Protein AF-A0A5C5SA69-F1 (afdb_monomer_lite)

Sequence (309 aa):
MITAEEKAALERLIGQKAKAFRTHEKLLAKEISKGAKQTAFHTISRHGYQTGWEAQLVRLMTSETPDQPFALTGVRGTILQWDTSGGDTVTAPGRTRNIRYAEADSVGAFLNPEVEVAAINAAVTRTADLRSGMWAEMITGHGAREARTWCKYKYIEIIVHPPFEICGISFVRDQSKPKRSRDEFETAFKDYLEGGKILKGKTVSLHDEMVYRQAKAKGTEIPAYLVAKMQTRFPNLSDLLDYLHVQAISMKNVRLVLKRVPDNSVQWKLHTAYAVNQAPMIRPDAPGRWNGRIKSHDTGPARLLSTIV

Structure (mmCIF, N/CA/C/O backbone):
data_AF-A0A5C5SA69-F1
#
_entry.id   AF-A0A5C5SA69-F1
#
loop_
_atom_site.group_PDB
_atom_site.id
_atom_site.type_symbol
_atom_site.label_atom_id
_atom_site.label_alt_id
_atom_site.label_comp_id
_atom_site.label_asym_id
_atom_site.label_entity_id
_atom_site.label_seq_id
_atom_site.pdbx_PDB_ins_code
_atom_site.Cartn_x
_atom_site.Cartn_y
_atom_site.Cartn_z
_atom_site.occupancy
_atom_site.B_iso_or_equiv
_atom_site.auth_seq_id
_atom_site.auth_comp_id
_atom_site.auth_asym_id
_atom_site.auth_atom_id
_atom_site.pdbx_PDB_model_num
ATOM 1 N N . MET A 1 1 ? -21.393 -26.320 12.151 1.00 48.19 1 MET A N 1
ATOM 2 C CA . MET A 1 1 ? -20.237 -27.209 11.902 1.00 48.19 1 MET A CA 1
ATOM 3 C C . MET A 1 1 ? -19.799 -26.992 10.469 1.00 48.19 1 MET A C 1
ATOM 5 O O . MET A 1 1 ? -20.671 -26.969 9.615 1.00 48.19 1 MET A O 1
ATOM 9 N N . ILE A 1 2 ? -18.503 -26.793 10.229 1.00 59.09 2 ILE A N 1
ATOM 10 C CA . ILE A 1 2 ? -17.939 -26.715 8.872 1.00 59.09 2 ILE A CA 1
ATOM 11 C C . ILE A 1 2 ? -17.957 -28.102 8.227 1.00 59.09 2 ILE A C 1
ATOM 13 O O . ILE A 1 2 ? -17.622 -29.097 8.872 1.00 59.09 2 ILE A O 1
ATOM 17 N N . THR A 1 3 ? -18.375 -28.160 6.970 1.00 83.69 3 THR A N 1
ATOM 18 C CA . THR A 1 3 ? -18.408 -29.370 6.144 1.00 83.69 3 THR A CA 1
ATOM 19 C C . THR A 1 3 ? -16.993 -29.861 5.818 1.00 83.69 3 THR A C 1
ATOM 21 O O . THR A 1 3 ? -16.005 -29.139 5.971 1.00 83.69 3 THR A O 1
ATOM 24 N N . ALA A 1 4 ? -16.870 -31.108 5.351 1.00 79.50 4 ALA A N 1
ATOM 25 C CA . ALA A 1 4 ? -15.581 -31.665 4.934 1.00 79.50 4 ALA A CA 1
ATOM 26 C C . ALA A 1 4 ? -14.960 -30.893 3.753 1.00 79.50 4 ALA A C 1
ATOM 28 O O . ALA A 1 4 ? -13.744 -30.705 3.713 1.00 79.50 4 ALA A O 1
ATOM 29 N N . GLU A 1 5 ? -15.789 -30.398 2.831 1.00 74.44 5 GLU A N 1
ATOM 30 C CA . GLU A 1 5 ? -15.351 -29.567 1.705 1.00 74.44 5 GLU A CA 1
ATOM 31 C C . GLU A 1 5 ? -14.846 -28.198 2.174 1.00 74.44 5 GLU A C 1
ATOM 33 O O . GLU A 1 5 ? -13.752 -27.783 1.788 1.00 74.44 5 GLU A O 1
ATOM 38 N N . GLU A 1 6 ? -15.581 -27.532 3.071 1.00 51.94 6 GLU A N 1
ATOM 39 C CA . GLU A 1 6 ? -15.154 -26.264 3.677 1.00 51.94 6 GLU A CA 1
ATOM 40 C C . GLU A 1 6 ? -13.863 -26.431 4.483 1.00 51.94 6 GLU A C 1
ATOM 42 O O . GLU A 1 6 ? -12.969 -25.589 4.403 1.00 51.94 6 GLU A O 1
ATOM 47 N N . LYS A 1 7 ? -13.720 -27.545 5.212 1.00 52.06 7 LYS A N 1
ATOM 48 C CA . LYS A 1 7 ? -12.492 -27.876 5.943 1.00 52.06 7 LYS A CA 1
ATOM 49 C C . LYS A 1 7 ? -11.306 -28.066 4.993 1.00 52.06 7 LYS A C 1
ATOM 51 O O . LYS A 1 7 ? -10.257 -27.470 5.219 1.00 52.06 7 LYS A O 1
ATOM 56 N N . ALA A 1 8 ? -11.464 -28.831 3.913 1.00 64.69 8 ALA A N 1
ATOM 57 C CA . ALA A 1 8 ? -10.400 -29.045 2.930 1.00 64.69 8 ALA A CA 1
ATOM 58 C C . ALA A 1 8 ? -10.025 -27.752 2.176 1.00 64.69 8 ALA A C 1
ATOM 60 O O . ALA A 1 8 ? -8.853 -27.521 1.862 1.00 64.69 8 ALA A O 1
ATOM 61 N N . ALA A 1 9 ? -11.003 -26.888 1.890 1.00 57.00 9 ALA A N 1
ATOM 62 C CA . ALA A 1 9 ? -10.767 -25.566 1.317 1.00 57.00 9 ALA A CA 1
ATOM 63 C C . ALA A 1 9 ? -10.000 -24.658 2.292 1.00 57.00 9 ALA A C 1
ATOM 65 O O . ALA A 1 9 ? -9.039 -23.995 1.892 1.00 57.00 9 ALA A O 1
ATOM 66 N N . LEU A 1 10 ? -10.367 -24.680 3.576 1.00 45.62 10 LEU A N 1
ATOM 67 C CA . LEU A 1 10 ? -9.698 -23.926 4.633 1.00 45.62 10 LEU A CA 1
ATOM 68 C C . LEU A 1 10 ? -8.255 -24.397 4.849 1.00 45.62 10 LEU A C 1
ATOM 70 O O . LEU A 1 10 ? -7.345 -23.573 4.898 1.00 45.62 10 LEU A O 1
ATOM 74 N N . GLU A 1 11 ? -8.017 -25.706 4.916 1.00 53.84 11 GLU A N 1
ATOM 75 C CA . GLU A 1 11 ? -6.672 -26.283 5.030 1.00 53.84 11 GLU A CA 1
ATOM 76 C C . GLU A 1 11 ? -5.789 -25.883 3.840 1.00 53.84 11 GLU A C 1
ATOM 78 O O . GLU A 1 11 ? -4.631 -25.493 4.017 1.00 53.84 11 GLU A O 1
ATOM 83 N N . ARG A 1 12 ? -6.348 -25.892 2.624 1.00 60.94 12 ARG A N 1
ATOM 84 C CA . ARG A 1 12 ? -5.655 -25.435 1.413 1.00 60.94 12 ARG A CA 1
ATOM 85 C C . ARG A 1 12 ? -5.320 -23.947 1.474 1.00 60.94 12 ARG A C 1
ATOM 87 O O . ARG A 1 12 ? -4.193 -23.578 1.147 1.00 60.94 12 ARG A O 1
ATOM 94 N N . LEU A 1 13 ? -6.263 -23.112 1.911 1.00 54.53 13 LEU A N 1
ATOM 95 C CA . LEU A 1 13 ? -6.063 -21.673 2.082 1.00 54.53 13 LEU A CA 1
ATOM 96 C C . LEU A 1 13 ? -4.966 -21.385 3.116 1.00 54.53 13 LEU A C 1
ATOM 98 O O . LEU A 1 13 ? -4.046 -20.620 2.841 1.00 54.53 13 LEU A O 1
ATOM 102 N N . ILE A 1 14 ? -5.016 -22.037 4.280 1.00 50.19 14 ILE A N 1
ATOM 103 C CA . ILE A 1 14 ? -3.996 -21.909 5.330 1.00 50.19 14 ILE A CA 1
ATOM 104 C C . ILE A 1 14 ? -2.629 -22.367 4.806 1.00 50.19 14 ILE A C 1
ATOM 106 O O . ILE A 1 14 ? -1.626 -21.684 5.014 1.00 50.19 14 ILE A O 1
ATOM 110 N N . GLY A 1 15 ? -2.576 -23.485 4.077 1.00 47.22 15 GLY A N 1
ATOM 111 C CA . GLY A 1 15 ? -1.346 -23.988 3.465 1.00 47.22 15 GLY A CA 1
ATOM 112 C C . GLY A 1 15 ? -0.750 -23.027 2.431 1.00 47.22 15 GLY A C 1
ATOM 113 O O . GLY A 1 15 ? 0.462 -22.790 2.429 1.00 47.22 15 GLY A O 1
ATOM 114 N N . GLN A 1 16 ? -1.590 -22.425 1.582 1.00 57.19 16 GLN A N 1
ATOM 115 C CA . GLN A 1 16 ? -1.183 -21.379 0.638 1.00 57.19 16 GLN A CA 1
ATOM 116 C C . GLN A 1 16 ? -0.627 -20.158 1.377 1.00 57.19 16 GLN A C 1
ATOM 118 O O . GLN A 1 16 ? 0.473 -19.709 1.038 1.00 57.19 16 GLN A O 1
ATOM 123 N N . LYS A 1 17 ? -1.311 -19.716 2.443 1.00 52.72 17 LYS A N 1
ATOM 124 C CA . LYS A 1 17 ? -0.866 -18.616 3.308 1.00 52.72 17 LYS A CA 1
ATOM 125 C C . LYS A 1 17 ? 0.487 -18.862 3.945 1.00 52.72 17 LYS A C 1
ATOM 127 O O . LYS A 1 17 ? 1.403 -18.049 3.823 1.00 52.72 17 LYS A O 1
ATOM 132 N N . ALA A 1 18 ? 0.662 -20.032 4.544 1.00 47.38 18 ALA A N 1
ATOM 133 C CA . ALA A 1 18 ? 1.924 -20.416 5.156 1.00 47.38 18 ALA A CA 1
ATOM 134 C C . ALA A 1 18 ? 3.076 -20.454 4.133 1.00 47.38 18 ALA A C 1
ATOM 136 O O . ALA A 1 18 ? 4.192 -20.031 4.439 1.00 47.38 18 ALA A O 1
ATOM 137 N N . LYS A 1 19 ? 2.831 -20.941 2.908 1.00 61.59 19 LYS A N 1
ATOM 138 C CA . LYS A 1 19 ? 3.852 -20.997 1.850 1.00 61.59 19 LYS A CA 1
ATOM 139 C C . LYS A 1 19 ? 4.226 -19.605 1.341 1.00 61.59 19 LYS A C 1
ATOM 141 O O . LYS A 1 19 ? 5.416 -19.325 1.192 1.00 61.59 19 LYS A O 1
ATOM 146 N N . ALA A 1 20 ? 3.242 -18.749 1.072 1.00 56.47 20 ALA A N 1
ATOM 147 C CA . ALA A 1 20 ? 3.482 -17.388 0.604 1.00 56.47 20 ALA A CA 1
ATOM 148 C C . ALA A 1 20 ? 4.215 -16.556 1.660 1.00 56.47 20 ALA A C 1
ATOM 150 O O . ALA A 1 20 ? 5.203 -15.908 1.324 1.00 56.47 20 ALA A O 1
ATOM 151 N N . PHE A 1 21 ? 3.822 -16.676 2.932 1.00 55.38 21 PHE A N 1
ATOM 152 C CA . PHE A 1 21 ? 4.511 -16.036 4.051 1.00 55.38 21 PHE A CA 1
ATOM 153 C C . PHE A 1 21 ? 5.988 -16.449 4.134 1.00 55.38 21 PHE A C 1
ATOM 155 O O . PHE A 1 21 ? 6.870 -15.598 4.163 1.00 55.38 21 PHE A O 1
ATOM 162 N N . ARG A 1 22 ? 6.299 -17.752 4.057 1.00 56.69 22 ARG A N 1
ATOM 163 C CA . ARG A 1 22 ? 7.702 -18.219 4.042 1.00 56.69 22 ARG A CA 1
ATOM 164 C C . ARG A 1 22 ? 8.496 -17.667 2.858 1.00 56.69 22 ARG A C 1
ATOM 166 O O . ARG A 1 22 ? 9.681 -17.377 3.001 1.00 56.69 22 ARG A O 1
ATOM 173 N N . THR A 1 23 ? 7.886 -17.577 1.677 1.00 60.06 23 THR A N 1
ATOM 174 C CA . THR A 1 23 ? 8.536 -16.990 0.495 1.00 60.06 23 THR A CA 1
ATOM 175 C C . THR A 1 23 ? 8.789 -15.499 0.692 1.00 60.06 23 THR A C 1
ATOM 177 O O . THR A 1 23 ? 9.893 -15.042 0.403 1.00 60.06 23 THR A O 1
ATOM 180 N N . HIS A 1 24 ? 7.804 -14.771 1.217 1.00 57.94 24 HIS A N 1
ATOM 181 C CA . HIS A 1 24 ? 7.919 -13.360 1.561 1.00 57.94 24 HIS A CA 1
ATOM 182 C C . HIS A 1 24 ? 9.089 -13.121 2.533 1.00 57.94 24 HIS A C 1
ATOM 184 O O . HIS A 1 24 ? 10.021 -12.392 2.199 1.00 57.94 24 HIS A O 1
ATOM 190 N N . GLU A 1 25 ? 9.127 -13.840 3.658 1.00 54.75 25 GLU A N 1
ATOM 191 C CA . GLU A 1 25 ? 10.195 -13.729 4.663 1.00 54.75 25 GLU A CA 1
ATOM 192 C C . GLU A 1 25 ? 11.586 -14.045 4.088 1.00 54.75 25 GLU A C 1
ATOM 194 O O . GLU A 1 25 ? 12.570 -13.375 4.397 1.00 54.75 25 GLU A O 1
ATOM 199 N N . LYS A 1 26 ? 11.692 -15.026 3.181 1.00 62.09 26 LYS A N 1
ATOM 200 C CA . LYS A 1 26 ? 12.956 -15.323 2.484 1.00 62.09 26 LYS A CA 1
ATOM 201 C C . LYS A 1 26 ? 13.413 -14.181 1.576 1.00 62.09 26 LYS A C 1
ATOM 203 O O . LYS A 1 26 ? 14.615 -13.920 1.490 1.00 62.09 26 LYS A O 1
ATOM 208 N N . LEU A 1 27 ? 12.486 -13.544 0.857 1.00 55.56 27 LEU A N 1
ATOM 209 C CA . LEU A 1 27 ? 12.795 -12.395 0.003 1.00 55.56 27 LEU A CA 1
ATOM 210 C C . LEU A 1 27 ? 13.261 -11.213 0.858 1.00 55.56 27 LEU A C 1
ATOM 212 O O . LEU A 1 27 ? 14.316 -10.651 0.567 1.00 55.56 27 LEU A O 1
ATOM 216 N N . LEU A 1 28 ? 12.549 -10.936 1.951 1.00 53.84 28 LEU A N 1
ATOM 217 C CA . LEU A 1 28 ? 12.882 -9.896 2.920 1.00 53.84 28 LEU A CA 1
ATOM 218 C C . LEU A 1 28 ? 14.265 -10.125 3.555 1.00 53.84 28 LEU A C 1
ATOM 220 O O . LEU A 1 28 ? 15.133 -9.252 3.507 1.00 53.84 28 LEU A O 1
ATOM 224 N N . ALA A 1 29 ? 14.533 -11.330 4.066 1.00 55.84 29 ALA A N 1
ATOM 225 C CA . ALA A 1 29 ? 15.817 -11.675 4.676 1.00 55.84 29 ALA A CA 1
ATOM 226 C C . ALA A 1 29 ? 17.000 -11.504 3.703 1.00 55.84 29 ALA A C 1
ATOM 228 O O . ALA A 1 29 ? 18.059 -11.003 4.084 1.00 55.84 29 ALA A O 1
ATOM 229 N N . LYS A 1 30 ? 16.818 -11.863 2.423 1.00 54.62 30 LYS A N 1
ATOM 230 C CA . LYS A 1 30 ? 17.834 -11.705 1.366 1.00 54.62 30 LYS A CA 1
ATOM 231 C C . LYS A 1 30 ? 18.115 -10.241 1.012 1.00 54.62 30 LYS A C 1
ATOM 233 O O . LYS A 1 30 ? 19.183 -9.938 0.470 1.00 54.62 30 LYS A O 1
ATOM 238 N N . GLU A 1 31 ? 17.164 -9.345 1.244 1.00 47.34 31 GLU A N 1
ATOM 239 C CA . GLU A 1 31 ? 17.361 -7.903 1.091 1.00 47.34 31 GLU A CA 1
ATOM 240 C C . GLU A 1 31 ? 18.128 -7.320 2.278 1.00 47.34 31 GLU A C 1
ATOM 242 O O . GLU A 1 31 ? 19.091 -6.578 2.068 1.00 47.34 31 GLU A O 1
ATOM 247 N N . ILE A 1 32 ? 17.776 -7.738 3.497 1.00 48.59 32 ILE A N 1
ATOM 248 C CA . ILE A 1 32 ? 18.419 -7.315 4.749 1.00 48.59 32 ILE A CA 1
ATOM 249 C C . ILE A 1 32 ? 19.887 -7.769 4.805 1.00 48.59 32 ILE A C 1
ATOM 251 O O . ILE A 1 32 ? 20.778 -6.973 5.105 1.00 48.59 32 ILE A O 1
ATOM 255 N N . SER A 1 33 ? 20.172 -9.025 4.448 1.00 44.19 33 SER A N 1
ATOM 256 C CA . SER A 1 33 ? 21.509 -9.625 4.573 1.00 44.19 33 SER A CA 1
ATOM 257 C C . SER A 1 33 ? 22.569 -9.023 3.639 1.00 44.19 33 SER A C 1
ATOM 259 O O . SER A 1 33 ? 23.749 -9.340 3.758 1.00 44.19 33 SER A O 1
ATOM 261 N N . LYS A 1 34 ? 22.176 -8.175 2.678 1.00 45.09 34 LYS A N 1
ATOM 262 C CA . LYS A 1 34 ? 23.075 -7.591 1.667 1.00 45.09 34 LYS A CA 1
ATOM 263 C C . LYS A 1 34 ? 23.691 -6.252 2.067 1.00 45.09 34 LYS A C 1
ATOM 265 O O . LYS A 1 34 ? 24.306 -5.614 1.215 1.00 45.09 34 LYS A O 1
ATOM 270 N N . GLY A 1 35 ? 23.545 -5.832 3.326 1.00 37.56 35 GLY A N 1
ATOM 271 C CA . GLY A 1 35 ? 24.245 -4.663 3.860 1.00 37.56 35 GLY A CA 1
ATOM 272 C C . GLY A 1 35 ? 23.941 -3.399 3.060 1.00 37.56 35 GLY A C 1
ATOM 273 O O . GLY A 1 35 ? 24.847 -2.772 2.510 1.00 37.56 35 GLY A O 1
ATOM 274 N N . ALA A 1 36 ? 22.658 -3.042 2.949 1.00 38.47 36 ALA A N 1
ATOM 275 C CA . ALA A 1 36 ? 22.262 -1.752 2.399 1.00 38.47 36 ALA A CA 1
ATOM 276 C C . ALA A 1 36 ? 23.061 -0.651 3.116 1.00 38.47 36 ALA A C 1
ATOM 278 O O . ALA A 1 36 ? 22.903 -0.455 4.321 1.00 38.47 36 ALA A O 1
ATOM 279 N N . LYS A 1 37 ? 23.962 0.034 2.393 1.00 38.50 37 LYS A N 1
ATOM 280 C CA . LYS A 1 37 ? 24.679 1.198 2.926 1.00 38.50 37 LYS A CA 1
ATOM 281 C C . LYS A 1 37 ? 23.635 2.122 3.552 1.00 38.50 37 LYS A C 1
ATOM 283 O O . LYS A 1 37 ? 22.736 2.591 2.854 1.00 38.50 37 LYS A O 1
ATOM 288 N N . GLN A 1 38 ? 23.780 2.380 4.852 1.00 36.91 38 GLN A N 1
ATOM 289 C CA . GLN A 1 38 ? 22.860 3.166 5.686 1.00 36.91 38 GLN A CA 1
ATOM 290 C C . GLN A 1 38 ? 22.590 4.590 5.161 1.00 36.91 38 GLN A C 1
ATOM 292 O O . GLN A 1 38 ? 21.752 5.292 5.704 1.00 36.91 38 GLN A O 1
ATOM 297 N N . THR A 1 39 ? 23.273 5.028 4.103 1.00 32.19 39 THR A N 1
ATOM 298 C CA . THR A 1 39 ? 23.131 6.342 3.471 1.00 32.19 39 THR A CA 1
ATOM 299 C C . THR A 1 39 ? 22.113 6.389 2.327 1.00 32.19 39 THR A C 1
ATOM 301 O O . THR A 1 39 ? 21.833 7.470 1.813 1.00 32.19 39 THR A O 1
ATOM 304 N N . ALA A 1 40 ? 21.527 5.259 1.919 1.00 33.31 40 ALA A N 1
ATOM 305 C CA . ALA A 1 40 ? 20.537 5.209 0.845 1.00 33.31 40 ALA A CA 1
ATOM 306 C C . ALA A 1 40 ? 19.187 4.688 1.362 1.00 33.31 40 ALA A C 1
ATOM 308 O O . ALA A 1 40 ? 18.812 3.543 1.131 1.00 33.31 40 ALA A O 1
ATOM 309 N N . PHE A 1 41 ? 18.417 5.551 2.023 1.00 35.56 41 PHE A N 1
ATOM 310 C CA . PHE A 1 41 ? 17.124 5.263 2.674 1.00 35.56 41 PHE A CA 1
ATOM 311 C C . PHE A 1 41 ? 15.969 4.827 1.734 1.00 35.56 41 PHE A C 1
ATOM 313 O O . PHE A 1 41 ? 14.832 4.663 2.164 1.00 35.56 41 PHE A O 1
ATOM 320 N N . HIS A 1 42 ? 16.263 4.583 0.452 1.00 33.06 42 HIS A N 1
ATOM 321 C CA . HIS A 1 42 ? 15.367 3.976 -0.542 1.00 33.06 42 HIS A CA 1
ATOM 322 C C . HIS A 1 42 ? 15.862 2.593 -1.020 1.00 33.06 42 HIS A C 1
ATOM 324 O O . HIS A 1 42 ? 15.423 2.106 -2.055 1.00 33.06 42 HIS A O 1
ATOM 330 N N . THR A 1 43 ? 16.845 1.974 -0.360 1.00 33.41 43 THR A N 1
ATOM 331 C CA . THR A 1 43 ? 17.449 0.712 -0.845 1.00 33.41 43 THR A CA 1
ATOM 332 C C . THR A 1 43 ? 16.797 -0.558 -0.326 1.00 33.41 43 THR A C 1
ATOM 334 O O . THR A 1 43 ? 17.077 -1.615 -0.888 1.00 33.41 43 THR A O 1
ATOM 337 N N . ILE A 1 44 ? 15.932 -0.460 0.684 1.00 38.09 44 ILE A N 1
ATOM 338 C CA . ILE A 1 44 ? 15.134 -1.591 1.150 1.00 38.09 44 ILE A CA 1
ATOM 339 C C . ILE A 1 44 ? 13.776 -1.501 0.488 1.00 38.09 44 ILE A C 1
ATOM 341 O O . ILE A 1 44 ? 13.156 -0.432 0.414 1.00 38.09 44 ILE A O 1
ATOM 345 N N . SER A 1 45 ? 13.369 -2.622 -0.067 1.00 36.03 45 SER A N 1
ATOM 346 C CA . SER A 1 45 ? 12.241 -2.676 -0.945 1.00 36.03 45 SER A CA 1
ATOM 347 C C . SER A 1 45 ? 10.956 -2.652 -0.111 1.00 36.03 45 SER A C 1
ATOM 349 O O . SER A 1 45 ? 10.857 -3.294 0.932 1.00 36.03 45 SER A O 1
ATOM 351 N N . ARG A 1 46 ? 9.990 -1.807 -0.486 1.00 47.97 46 ARG A N 1
ATOM 352 C CA . ARG A 1 46 ? 8.770 -1.573 0.317 1.00 47.97 46 ARG A CA 1
ATOM 353 C C . ARG A 1 46 ? 7.760 -2.695 0.074 1.00 47.97 46 ARG A C 1
ATOM 355 O O . ARG A 1 46 ? 6.839 -2.501 -0.720 1.00 47.97 46 ARG A O 1
ATOM 362 N N . HIS A 1 47 ? 8.012 -3.873 0.636 1.00 42.44 47 HIS A N 1
ATOM 363 C CA . HIS A 1 47 ? 7.296 -5.120 0.342 1.00 42.44 47 HIS A CA 1
ATOM 364 C C . HIS A 1 47 ? 6.897 -5.822 1.632 1.00 42.44 47 HIS A C 1
ATOM 366 O O . HIS A 1 47 ? 7.691 -5.859 2.567 1.00 42.44 47 HIS A O 1
ATOM 372 N N . GLY A 1 48 ? 5.699 -6.403 1.654 1.00 40.75 48 GLY A N 1
ATOM 373 C CA . GLY A 1 48 ? 5.225 -7.281 2.718 1.00 40.75 48 GLY A CA 1
ATOM 374 C C . GLY A 1 48 ? 3.893 -6.951 3.357 1.00 40.75 48 GLY A C 1
ATOM 375 O O . GLY A 1 48 ? 3.250 -5.945 3.064 1.00 40.75 48 GLY A O 1
ATOM 376 N N . TYR A 1 49 ? 3.533 -7.805 4.322 1.00 39.38 49 TYR A N 1
ATOM 377 C CA . TYR A 1 49 ? 2.423 -7.637 5.278 1.00 39.38 49 TYR A CA 1
ATOM 378 C C . TYR A 1 49 ? 2.500 -6.346 6.108 1.00 39.38 49 TYR A C 1
ATOM 380 O O . TYR A 1 49 ? 1.591 -6.017 6.863 1.00 39.38 49 TYR A O 1
ATOM 388 N N . GLN A 1 50 ? 3.615 -5.629 6.013 1.00 44.19 50 GLN A N 1
ATOM 389 C CA . GLN A 1 50 ? 4.124 -4.711 7.031 1.00 44.19 50 GLN A CA 1
ATOM 390 C C . GLN A 1 50 ? 3.624 -3.285 6.912 1.00 44.19 50 GLN A C 1
ATOM 392 O O . GLN A 1 50 ? 4.184 -2.366 7.493 1.00 44.19 50 GLN A O 1
ATOM 397 N N . THR A 1 51 ? 2.520 -3.096 6.211 1.00 50.22 51 THR A N 1
ATOM 398 C CA . THR A 1 51 ? 1.693 -1.924 6.444 1.00 50.22 51 THR A CA 1
ATOM 399 C C . THR A 1 51 ? 0.254 -2.391 6.433 1.00 50.22 51 THR A C 1
ATOM 401 O O . THR A 1 51 ? -0.464 -2.180 5.460 1.00 50.22 51 THR A O 1
ATOM 404 N N . GLY A 1 52 ? -0.143 -3.086 7.503 1.00 57.28 52 GLY A N 1
ATOM 405 C CA . GLY A 1 52 ? -1.550 -3.352 7.783 1.00 57.28 52 GLY A CA 1
ATOM 406 C C . GLY A 1 52 ? -2.388 -2.086 7.601 1.00 57.28 52 GLY A C 1
ATOM 407 O O . GLY A 1 52 ? -1.870 -0.962 7.541 1.00 57.28 52 GLY A O 1
ATOM 408 N N . TRP A 1 53 ? -3.694 -2.260 7.466 1.00 66.56 53 TRP A N 1
ATOM 409 C CA . TRP A 1 53 ? -4.596 -1.136 7.245 1.00 66.56 53 TRP A CA 1
ATOM 410 C C . TRP A 1 53 ? -4.407 -0.050 8.336 1.00 66.56 53 TRP A C 1
ATOM 412 O O . TRP A 1 53 ? -4.464 1.139 8.034 1.00 66.56 53 TRP A O 1
ATOM 422 N N . GLU A 1 54 ? -4.032 -0.450 9.555 1.00 71.31 54 GLU A N 1
ATOM 423 C CA . GLU A 1 54 ? -3.634 0.393 10.686 1.00 71.31 54 GLU A CA 1
ATOM 424 C C . GLU A 1 54 ? -2.498 1.357 10.332 1.00 71.31 54 GLU A C 1
ATOM 426 O O . GLU A 1 54 ? -2.628 2.572 10.443 1.00 71.31 54 GLU A O 1
ATOM 431 N N . ALA A 1 55 ? -1.380 0.808 9.862 1.00 67.19 55 ALA A N 1
ATOM 432 C CA . ALA A 1 55 ? -0.188 1.553 9.488 1.00 67.19 55 ALA A CA 1
ATOM 433 C C . ALA A 1 55 ? -0.487 2.541 8.351 1.00 67.19 55 ALA A C 1
ATOM 435 O O . ALA A 1 55 ? -0.024 3.681 8.358 1.00 67.19 55 ALA A O 1
ATOM 436 N N . GLN A 1 56 ? -1.306 2.134 7.382 1.00 70.00 56 GLN A N 1
ATOM 437 C CA . GLN A 1 56 ? -1.721 3.030 6.307 1.00 70.00 56 GLN A CA 1
ATOM 438 C C . GLN A 1 56 ? -2.625 4.161 6.804 1.00 70.00 56 GLN A C 1
ATOM 440 O O . GLN A 1 56 ? -2.456 5.310 6.395 1.00 70.00 56 GLN A O 1
ATOM 445 N N . LEU A 1 57 ? -3.537 3.873 7.730 1.00 73.31 57 LEU A N 1
ATOM 446 C CA . LEU A 1 57 ? -4.380 4.897 8.333 1.00 73.31 57 LEU A CA 1
ATOM 447 C C . LEU A 1 57 ? -3.554 5.891 9.168 1.00 73.31 57 LEU A C 1
ATOM 44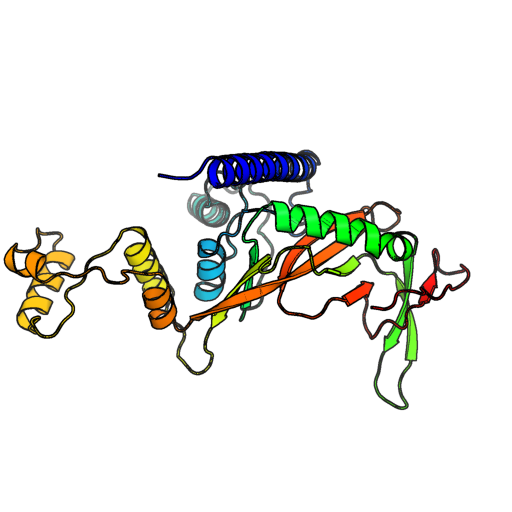9 O O . LEU A 1 57 ? -3.736 7.097 9.013 1.00 73.31 57 LEU A O 1
ATOM 453 N N . VAL A 1 58 ? -2.588 5.410 9.963 1.00 74.69 58 VAL A N 1
ATOM 454 C CA . VAL A 1 58 ? -1.619 6.262 10.683 1.00 74.69 58 VAL A CA 1
ATOM 455 C C . VAL A 1 58 ? -0.891 7.168 9.702 1.00 74.69 58 VAL A C 1
ATOM 457 O O . VAL A 1 58 ? -0.910 8.384 9.866 1.00 74.69 58 VAL A O 1
ATOM 460 N N . ARG A 1 59 ? -0.337 6.610 8.621 1.00 71.38 59 ARG A N 1
ATOM 461 C CA . ARG A 1 59 ? 0.380 7.392 7.611 1.00 71.38 59 ARG A CA 1
ATOM 462 C C . ARG A 1 59 ? -0.467 8.491 6.988 1.00 71.38 59 ARG A C 1
ATOM 464 O O . ARG A 1 59 ? 0.026 9.598 6.790 1.00 71.38 59 ARG A O 1
ATOM 471 N N . LEU A 1 60 ? -1.720 8.193 6.661 1.00 74.44 60 LEU A N 1
ATOM 472 C CA . LEU A 1 60 ? -2.648 9.172 6.099 1.00 74.44 60 LEU A CA 1
ATOM 473 C C . LEU A 1 60 ? -2.925 10.315 7.093 1.00 74.44 60 LEU A C 1
ATOM 475 O O . LEU A 1 60 ? -2.944 11.494 6.723 1.00 74.44 60 LEU A O 1
ATOM 479 N N . MET A 1 61 ? -3.125 9.974 8.367 1.00 78.19 61 MET A N 1
ATOM 480 C CA . MET A 1 61 ? -3.549 10.933 9.385 1.00 78.19 61 MET A CA 1
ATOM 481 C C . MET A 1 61 ? -2.394 11.737 9.983 1.00 78.19 61 MET A C 1
ATOM 483 O O . MET A 1 61 ? -2.552 12.937 10.199 1.00 78.19 61 MET A O 1
ATOM 487 N N . THR A 1 62 ? -1.213 11.155 10.165 1.00 70.25 62 THR A N 1
ATOM 488 C CA . THR A 1 62 ? -0.071 11.827 10.812 1.00 70.25 62 THR A CA 1
ATOM 489 C C . THR A 1 62 ? 1.021 12.249 9.835 1.00 70.25 62 THR A C 1
ATOM 491 O O . THR A 1 62 ? 1.922 12.994 10.215 1.00 70.25 62 THR A O 1
ATOM 494 N N . SER A 1 63 ? 0.956 11.794 8.579 1.00 62.56 63 SER A N 1
ATOM 495 C CA . SER A 1 63 ? 2.047 11.908 7.600 1.00 62.56 63 SER A CA 1
ATOM 496 C C . SER A 1 63 ? 3.339 11.189 8.030 1.00 62.56 63 SER A C 1
ATOM 498 O O . SER A 1 63 ? 4.365 11.308 7.355 1.00 62.56 63 SER A O 1
ATOM 500 N N . GLU A 1 64 ? 3.305 10.406 9.114 1.00 59.50 64 GLU A N 1
ATOM 501 C CA . GLU A 1 64 ? 4.433 9.593 9.562 1.00 59.50 64 GLU A CA 1
ATOM 502 C C . GLU A 1 64 ? 4.498 8.289 8.772 1.00 59.50 64 GLU A C 1
ATOM 504 O O . GLU A 1 64 ? 3.488 7.669 8.442 1.00 59.50 64 GLU A O 1
ATOM 509 N N . THR A 1 65 ? 5.707 7.861 8.420 1.00 53.19 65 THR A N 1
ATOM 510 C CA . THR A 1 65 ? 5.876 6.592 7.709 1.00 53.19 65 THR A CA 1
ATOM 511 C C . THR A 1 65 ? 5.850 5.450 8.723 1.00 53.19 65 THR A C 1
ATOM 513 O O . THR A 1 65 ? 6.635 5.502 9.664 1.00 53.19 65 THR A O 1
ATOM 516 N N . PRO A 1 66 ? 5.013 4.416 8.539 1.00 48.28 66 PRO A N 1
ATOM 517 C CA . PRO A 1 66 ? 5.006 3.261 9.423 1.00 48.28 66 PRO A CA 1
ATOM 518 C C . PRO A 1 66 ? 6.325 2.503 9.302 1.00 48.28 66 PRO A C 1
ATOM 520 O O . PRO A 1 66 ? 6.808 2.262 8.189 1.00 48.28 66 PRO A O 1
ATOM 523 N N . ASP A 1 67 ? 6.904 2.157 10.447 1.00 43.88 67 ASP A N 1
ATOM 524 C CA . ASP A 1 67 ? 8.203 1.501 10.531 1.00 43.88 67 ASP A CA 1
ATOM 525 C C . ASP A 1 67 ? 8.175 0.072 9.958 1.00 43.88 67 ASP A C 1
ATOM 527 O O . ASP A 1 67 ? 7.193 -0.662 10.054 1.00 43.88 67 ASP A O 1
ATOM 531 N N . GLN A 1 68 ? 9.287 -0.318 9.329 1.00 45.06 68 GLN A N 1
ATOM 532 C CA . GLN A 1 68 ? 9.500 -1.651 8.757 1.00 45.06 68 GLN A CA 1
ATOM 533 C C . GLN A 1 68 ? 9.728 -2.700 9.873 1.00 45.06 68 GLN A C 1
ATOM 535 O O . GLN A 1 68 ? 10.242 -2.357 10.933 1.00 45.06 68 GLN A O 1
ATOM 540 N N . PRO A 1 69 ? 9.441 -3.995 9.650 1.00 37.59 69 PRO A N 1
ATOM 541 C CA . PRO A 1 69 ? 9.563 -5.101 10.629 1.00 37.59 69 PRO A CA 1
ATOM 542 C C . PRO A 1 69 ? 10.952 -5.270 11.259 1.00 37.59 69 PRO A C 1
ATOM 544 O O . PRO A 1 69 ? 11.080 -5.872 12.317 1.00 37.59 69 PRO A O 1
ATOM 547 N N . PHE A 1 70 ? 12.014 -4.791 10.608 1.00 39.56 70 PHE A N 1
ATOM 548 C CA . PHE A 1 70 ? 13.381 -4.870 11.126 1.00 39.56 70 PHE A CA 1
ATOM 549 C C . PHE A 1 70 ? 13.750 -3.657 11.990 1.00 39.56 70 PHE A C 1
ATOM 551 O O . PHE A 1 70 ? 14.857 -3.594 12.522 1.00 39.56 70 PHE A O 1
ATOM 558 N N . ALA A 1 71 ? 12.843 -2.692 12.151 1.00 36.53 71 ALA A N 1
ATOM 559 C CA . ALA A 1 71 ? 12.884 -1.740 13.247 1.00 36.53 71 ALA A CA 1
ATOM 560 C C . ALA A 1 71 ? 12.264 -2.418 14.480 1.00 36.53 71 ALA A C 1
ATOM 562 O O . ALA A 1 71 ? 11.102 -2.193 14.799 1.00 36.53 71 ALA A O 1
ATOM 563 N N . LEU A 1 72 ? 13.049 -3.270 15.155 1.00 32.78 72 LEU A N 1
ATOM 564 C CA . LEU A 1 72 ? 12.625 -4.143 16.268 1.00 32.78 72 LEU A CA 1
ATOM 565 C C . LEU A 1 72 ? 11.893 -3.440 17.430 1.00 32.78 72 LEU A C 1
ATOM 567 O O . LEU A 1 72 ? 11.294 -4.117 18.257 1.00 32.78 72 LEU A O 1
ATOM 571 N N . THR A 1 73 ? 11.922 -2.110 17.506 1.00 30.05 73 THR A N 1
ATOM 572 C CA . THR A 1 73 ? 11.259 -1.327 18.557 1.00 30.05 73 THR A CA 1
ATOM 573 C C . THR A 1 73 ? 10.267 -0.278 18.042 1.00 30.05 73 THR A C 1
ATOM 575 O O . THR A 1 73 ? 9.597 0.340 18.856 1.00 30.05 73 THR A O 1
ATOM 578 N N . GLY A 1 74 ? 10.129 -0.054 16.727 1.00 30.81 74 GLY A N 1
ATOM 579 C CA . GLY A 1 74 ? 9.195 0.959 16.190 1.00 30.81 74 GLY A CA 1
ATOM 580 C C . GLY A 1 74 ? 9.476 2.408 16.631 1.00 30.81 74 GLY A C 1
ATOM 581 O O . GLY A 1 74 ? 8.594 3.258 16.589 1.00 30.81 74 GLY A O 1
ATOM 582 N N . VAL A 1 75 ? 10.689 2.681 17.122 1.00 31.03 75 VAL A N 1
ATOM 583 C CA . VAL A 1 75 ? 11.089 3.979 17.682 1.00 31.03 75 VAL A CA 1
ATOM 584 C C . VAL A 1 75 ? 12.392 4.479 17.071 1.00 31.03 75 VAL A C 1
ATOM 586 O O . VAL A 1 75 ? 13.072 5.267 17.695 1.00 31.03 75 VAL A O 1
ATOM 589 N N . ARG A 1 76 ? 12.815 4.093 15.858 1.00 40.41 76 ARG A N 1
ATOM 590 C CA . ARG A 1 76 ? 14.123 4.590 15.361 1.00 40.41 76 ARG A CA 1
ATOM 591 C C . ARG A 1 76 ? 14.158 6.122 15.247 1.00 40.41 76 ARG A C 1
ATOM 593 O O . ARG A 1 76 ? 15.183 6.723 15.550 1.00 40.41 76 ARG A O 1
ATOM 600 N N . GLY A 1 77 ? 13.042 6.746 14.862 1.00 40.06 77 GLY A N 1
ATOM 601 C CA . GLY A 1 77 ? 12.889 8.205 14.893 1.00 40.06 77 GLY A CA 1
ATOM 602 C C . GLY A 1 77 ? 12.931 8.780 16.314 1.00 40.06 77 GLY A C 1
ATOM 603 O O . GLY A 1 77 ? 13.628 9.762 16.554 1.00 40.06 77 GLY A O 1
ATOM 604 N N . THR A 1 78 ? 12.254 8.127 17.259 1.00 38.47 78 THR A N 1
ATOM 605 C CA . THR A 1 78 ? 12.165 8.535 18.670 1.00 38.47 78 THR A CA 1
ATOM 606 C C . THR A 1 78 ? 13.461 8.281 19.449 1.00 38.47 78 THR A C 1
ATOM 608 O O . THR A 1 78 ? 13.850 9.122 20.240 1.00 38.47 78 THR A O 1
ATOM 611 N N . ILE A 1 79 ? 14.173 7.183 19.182 1.00 37.16 79 ILE A N 1
ATOM 612 C CA . ILE A 1 79 ? 15.508 6.833 19.691 1.00 37.16 79 ILE A CA 1
ATOM 613 C C . ILE A 1 79 ? 16.524 7.846 19.174 1.00 37.16 79 ILE A C 1
ATOM 615 O O . ILE A 1 79 ? 17.281 8.380 19.965 1.00 37.16 79 ILE A O 1
ATOM 619 N N . LEU A 1 80 ? 16.491 8.198 17.882 1.00 42.50 80 LEU A N 1
ATOM 620 C CA . LEU A 1 80 ? 17.361 9.252 17.347 1.00 42.50 80 LEU A CA 1
ATOM 621 C C . LEU A 1 80 ? 17.104 10.605 18.019 1.00 42.50 80 LEU A C 1
ATOM 623 O O . LEU A 1 80 ? 18.059 11.322 18.296 1.00 42.50 80 LEU A O 1
ATOM 627 N N . GLN A 1 81 ? 15.837 10.947 18.289 1.00 42.88 81 GLN A N 1
ATOM 628 C CA . GLN A 1 81 ? 15.478 12.135 19.067 1.00 42.88 81 GLN A CA 1
ATOM 629 C C . GLN A 1 81 ? 16.005 12.042 20.503 1.00 42.88 81 GLN A C 1
ATOM 631 O O . GLN A 1 81 ? 16.645 12.987 20.962 1.00 42.88 81 GLN A O 1
ATOM 636 N N . TRP A 1 82 ? 15.797 10.901 21.165 1.00 38.41 82 TRP A N 1
ATOM 637 C CA . TRP A 1 82 ? 16.193 10.655 22.548 1.00 38.41 82 TRP A CA 1
ATOM 638 C C . TRP A 1 82 ? 17.718 10.698 22.724 1.00 38.41 82 TRP A C 1
ATOM 640 O O . TRP A 1 82 ? 18.188 11.428 23.594 1.00 38.41 82 TRP A O 1
ATOM 650 N N . ASP A 1 83 ? 18.476 10.053 21.833 1.00 40.41 83 ASP A N 1
ATOM 651 C CA . ASP A 1 83 ? 19.944 10.055 21.778 1.00 40.41 83 ASP A CA 1
ATOM 652 C C . ASP A 1 83 ? 20.499 11.474 21.559 1.00 40.41 83 ASP A C 1
ATOM 654 O O . ASP A 1 83 ? 21.442 11.886 22.235 1.00 40.41 83 ASP A O 1
ATOM 658 N N . THR A 1 84 ? 19.875 12.289 20.690 1.00 46.00 84 THR A N 1
ATOM 659 C CA . THR A 1 84 ? 20.269 13.707 20.541 1.00 46.00 84 THR A CA 1
ATOM 660 C C . THR A 1 84 ? 19.963 14.570 21.764 1.00 46.00 84 THR A C 1
ATOM 662 O O . THR A 1 84 ? 20.699 15.521 22.017 1.00 46.00 84 THR A O 1
ATOM 665 N N . SER A 1 85 ? 18.908 14.269 22.526 1.00 45.28 85 SER A N 1
ATOM 666 C CA . SER A 1 85 ? 18.609 14.950 23.797 1.00 45.28 85 SER A CA 1
ATOM 667 C C . SER A 1 85 ? 19.402 14.404 24.995 1.00 45.28 85 SER A C 1
ATOM 669 O O . SER A 1 85 ? 19.504 15.094 26.004 1.00 45.28 85 SER A O 1
ATOM 671 N N . GLY A 1 86 ? 19.982 13.203 24.882 1.00 42.56 86 GLY A N 1
ATOM 672 C CA . GLY A 1 86 ? 20.797 12.545 25.910 1.00 42.56 86 GLY A CA 1
ATOM 673 C C . GLY A 1 86 ? 22.295 12.873 25.859 1.00 42.56 86 GLY A C 1
ATOM 674 O O . GLY A 1 86 ? 23.027 12.493 26.765 1.00 42.56 86 GLY A O 1
ATOM 675 N N . GLY A 1 87 ? 22.757 13.600 24.835 1.00 38.00 87 GLY A N 1
ATOM 676 C CA . GLY A 1 87 ? 24.129 14.119 24.745 1.00 38.00 87 GLY A CA 1
ATOM 677 C C . GLY A 1 87 ? 25.167 13.176 24.123 1.00 38.00 87 GLY A C 1
ATOM 678 O O . GLY A 1 87 ? 26.307 13.597 23.919 1.00 38.00 87 GLY A O 1
ATOM 679 N N . ASP A 1 88 ? 24.798 11.951 23.744 1.00 39.78 88 ASP A N 1
ATOM 680 C CA . ASP A 1 88 ? 25.735 10.977 23.174 1.00 39.78 88 ASP A CA 1
ATOM 681 C C . ASP A 1 88 ? 25.846 11.143 21.646 1.00 39.78 88 ASP A C 1
ATOM 683 O O . ASP A 1 88 ? 25.069 10.615 20.853 1.00 39.78 88 ASP A O 1
ATOM 687 N N . THR A 1 89 ? 26.808 11.957 21.203 1.00 39.62 89 THR A N 1
ATOM 688 C CA . THR A 1 89 ? 26.946 12.384 19.793 1.00 39.62 89 THR A CA 1
ATOM 689 C C . THR A 1 89 ? 28.079 11.698 19.023 1.00 39.62 89 THR A C 1
ATOM 691 O O . THR A 1 89 ? 28.311 12.019 17.858 1.00 39.62 89 THR A O 1
ATOM 694 N N . VAL A 1 90 ? 28.787 10.733 19.618 1.00 42.47 90 VAL A N 1
ATOM 695 C CA . VAL A 1 90 ? 30.112 10.325 19.106 1.00 42.47 90 VAL A CA 1
ATOM 696 C C . VAL A 1 90 ? 30.063 9.239 18.014 1.00 42.47 90 VAL A C 1
ATOM 698 O O . VAL A 1 90 ? 31.010 9.106 17.244 1.00 42.47 90 VAL A O 1
ATOM 701 N N . THR A 1 91 ? 28.957 8.502 17.845 1.00 41.91 91 THR A N 1
ATOM 702 C CA . THR A 1 91 ? 28.826 7.471 16.779 1.00 41.91 91 THR A CA 1
ATOM 703 C C . THR A 1 91 ? 27.455 7.429 16.096 1.00 41.91 91 THR A C 1
ATOM 705 O O . THR A 1 91 ? 27.089 6.434 15.468 1.00 41.91 91 THR A O 1
ATOM 708 N N . ALA A 1 92 ? 26.686 8.519 16.156 1.00 36.50 92 ALA A N 1
ATOM 709 C CA . ALA A 1 92 ? 25.390 8.565 15.493 1.00 36.50 92 ALA A CA 1
ATOM 710 C C . ALA A 1 92 ? 25.564 8.573 13.956 1.00 36.50 92 ALA A C 1
ATOM 712 O O . ALA A 1 92 ? 26.259 9.447 13.421 1.00 36.50 92 ALA A O 1
ATOM 713 N N . PRO A 1 93 ? 24.936 7.644 13.204 1.00 36.09 93 PRO A N 1
ATOM 714 C CA . PRO A 1 93 ? 24.865 7.762 11.754 1.00 36.09 93 PRO A CA 1
ATOM 715 C C . PRO A 1 93 ? 24.222 9.111 11.415 1.00 36.09 93 PRO A C 1
ATOM 717 O O . PRO A 1 93 ? 23.199 9.479 11.992 1.00 36.09 93 PRO A O 1
ATOM 720 N N . GLY A 1 94 ? 24.860 9.872 10.520 1.00 32.81 94 GLY A N 1
ATOM 721 C CA . GLY A 1 94 ? 24.494 11.265 10.257 1.00 32.81 94 GLY A CA 1
ATOM 722 C C . GLY A 1 94 ? 22.998 11.453 9.997 1.00 32.81 94 GLY A C 1
ATOM 723 O O . GLY A 1 94 ? 22.358 10.582 9.405 1.00 32.81 94 GLY A O 1
ATOM 724 N N . ARG A 1 95 ? 22.460 12.607 10.434 1.00 33.22 95 ARG A N 1
ATOM 725 C CA . ARG A 1 95 ? 21.055 13.021 10.262 1.00 33.22 95 ARG A CA 1
ATOM 726 C C . ARG A 1 95 ? 20.490 12.485 8.946 1.00 33.22 95 ARG A C 1
ATOM 728 O O . ARG A 1 95 ? 21.008 12.817 7.876 1.00 33.22 95 ARG A O 1
ATOM 735 N N . THR A 1 96 ? 19.402 11.717 9.016 1.00 35.19 96 THR A N 1
ATOM 736 C CA . THR A 1 96 ? 18.535 11.464 7.862 1.00 35.19 96 THR A CA 1
ATOM 737 C C . THR A 1 96 ? 18.179 12.821 7.273 1.00 35.19 96 THR A C 1
ATOM 739 O O . THR A 1 96 ? 17.386 13.562 7.851 1.00 35.19 96 THR A O 1
ATOM 742 N N . ARG A 1 97 ? 18.831 13.197 6.164 1.00 30.25 97 ARG A N 1
ATOM 743 C CA . ARG A 1 97 ? 18.503 14.412 5.417 1.00 30.25 97 ARG A CA 1
ATOM 744 C C . ARG A 1 97 ? 17.004 14.386 5.171 1.00 30.25 97 ARG A C 1
ATOM 746 O O . ARG A 1 97 ? 16.560 13.491 4.463 1.00 30.25 97 ARG A O 1
ATOM 753 N N . ASN A 1 98 ? 16.292 15.337 5.784 1.00 29.72 98 ASN A N 1
ATOM 754 C CA . ASN A 1 98 ? 14.906 15.736 5.542 1.00 29.72 98 ASN A CA 1
ATOM 755 C C . ASN A 1 98 ? 14.229 14.927 4.434 1.00 29.72 98 ASN A C 1
ATOM 757 O O . ASN A 1 98 ? 14.093 15.412 3.308 1.00 29.72 98 ASN A O 1
ATOM 761 N N . ILE A 1 99 ? 13.787 13.706 4.741 1.00 34.56 99 ILE A N 1
ATOM 762 C CA . ILE A 1 99 ? 12.863 13.027 3.847 1.00 34.56 99 ILE A CA 1
ATOM 763 C C . ILE A 1 99 ? 11.504 13.634 4.166 1.00 34.56 99 ILE A C 1
ATOM 765 O O . ILE A 1 99 ? 10.729 13.100 4.952 1.00 34.56 99 ILE A O 1
ATOM 769 N N . ARG A 1 100 ? 11.258 14.823 3.608 1.00 28.72 100 ARG A N 1
ATOM 770 C CA . ARG A 1 100 ? 9.914 15.386 3.533 1.00 28.72 100 ARG A CA 1
ATOM 771 C C . ARG A 1 100 ? 9.166 14.520 2.533 1.00 28.72 100 ARG A C 1
ATOM 773 O O . ARG A 1 100 ? 9.231 14.749 1.328 1.00 28.72 100 ARG A O 1
ATOM 780 N N . TYR A 1 101 ? 8.557 13.449 3.026 1.00 35.03 101 TYR A N 1
ATOM 781 C CA . TYR A 1 101 ? 7.580 12.725 2.235 1.00 35.03 101 TYR A CA 1
ATOM 782 C C . TYR A 1 101 ? 6.429 13.688 1.949 1.00 35.03 101 TYR A C 1
ATOM 784 O O . TYR A 1 101 ? 5.999 14.416 2.842 1.00 35.03 101 TYR A O 1
ATOM 792 N N . ALA A 1 102 ? 5.989 13.734 0.692 1.00 29.80 102 ALA A N 1
ATOM 793 C CA . ALA A 1 102 ? 4.808 14.500 0.328 1.00 29.80 102 ALA A CA 1
ATOM 794 C C . ALA A 1 102 ? 3.632 14.042 1.199 1.00 29.80 102 ALA A C 1
ATOM 796 O O . ALA A 1 102 ? 3.512 12.843 1.482 1.00 29.80 102 ALA A O 1
ATOM 797 N N . GLU A 1 103 ? 2.788 14.988 1.610 1.00 35.12 103 GLU A N 1
ATOM 798 C CA . GLU A 1 103 ? 1.486 14.658 2.180 1.00 35.12 103 GLU A CA 1
ATOM 799 C C . GLU A 1 103 ? 0.796 13.688 1.217 1.00 35.12 103 GLU A C 1
ATOM 801 O O . GLU A 1 103 ? 0.690 13.944 0.016 1.00 35.12 103 GLU A O 1
ATOM 806 N N . ALA A 1 104 ? 0.460 12.501 1.715 1.00 37.28 104 ALA A N 1
ATOM 807 C CA . ALA A 1 104 ? -0.147 11.469 0.900 1.00 37.28 104 ALA A CA 1
ATOM 808 C C . ALA A 1 104 ? -1.659 11.564 1.076 1.00 37.28 104 ALA A C 1
ATOM 810 O O . ALA A 1 104 ? -2.168 11.251 2.145 1.00 37.28 104 ALA A O 1
ATOM 811 N N . ASP A 1 105 ? -2.372 11.956 0.023 1.00 33.47 105 ASP A N 1
ATOM 812 C CA . ASP A 1 105 ? -3.843 11.953 0.006 1.00 33.47 105 ASP A CA 1
ATOM 813 C C . ASP A 1 105 ? -4.436 10.541 -0.157 1.00 33.47 105 ASP A C 1
ATOM 815 O O . ASP A 1 105 ? -5.641 10.340 -0.008 1.00 33.47 105 ASP A O 1
ATOM 819 N N . SER A 1 106 ? -3.591 9.548 -0.465 1.00 34.53 106 SER A N 1
ATOM 820 C CA . SER A 1 106 ? -3.960 8.133 -0.495 1.00 34.53 106 SER A CA 1
ATOM 821 C C . SER A 1 106 ? -2.764 7.224 -0.224 1.00 34.53 106 SER A C 1
ATOM 823 O O . SER A 1 106 ? -1.624 7.526 -0.595 1.00 34.53 106 SER A O 1
ATOM 825 N N . VAL A 1 107 ? -3.027 6.079 0.402 1.00 49.56 107 VAL A N 1
ATOM 826 C CA . VAL A 1 107 ? -2.028 5.032 0.646 1.00 49.56 107 VAL A CA 1
ATOM 827 C C . VAL A 1 107 ? -2.662 3.641 0.548 1.00 49.56 107 VAL A C 1
ATOM 829 O O . VAL A 1 107 ? -3.826 3.498 0.906 1.00 49.56 107 VAL A O 1
ATOM 832 N N . GLY A 1 108 ? -1.951 2.631 0.031 1.00 44.91 108 GLY A N 1
ATOM 833 C CA . GLY A 1 108 ? -2.492 1.284 -0.220 1.00 44.91 108 GLY A CA 1
ATOM 834 C C . GLY A 1 108 ? -1.736 0.181 0.526 1.00 44.91 108 GLY A C 1
ATOM 835 O O . GLY A 1 108 ? -0.518 0.078 0.387 1.00 44.91 108 GLY A O 1
ATOM 836 N N . ALA A 1 109 ? -2.466 -0.644 1.283 1.00 59.16 109 ALA A N 1
ATOM 837 C CA . ALA A 1 109 ? -1.985 -1.865 1.935 1.00 59.16 109 ALA A CA 1
ATOM 838 C C . ALA A 1 109 ? -2.283 -3.097 1.075 1.00 59.16 109 ALA A C 1
ATOM 840 O O . ALA A 1 109 ? -3.294 -3.127 0.373 1.00 59.16 109 ALA A O 1
ATOM 841 N N . PHE A 1 110 ? -1.462 -4.142 1.180 1.00 60.69 110 PHE A N 1
ATOM 842 C CA . PHE A 1 110 ? -1.835 -5.476 0.705 1.00 60.69 110 PHE A CA 1
ATOM 843 C C . PHE A 1 110 ? -2.777 -6.154 1.699 1.00 60.69 110 PHE A C 1
ATOM 845 O O . PHE A 1 110 ? -2.606 -6.007 2.906 1.00 60.69 110 PHE A O 1
ATOM 852 N N . LEU A 1 111 ? -3.737 -6.936 1.198 1.00 59.44 111 LEU A N 1
ATOM 853 C CA . LEU A 1 111 ? -4.597 -7.746 2.067 1.00 59.44 111 LEU A CA 1
ATOM 854 C C . LEU A 1 111 ? -3.941 -9.055 2.513 1.00 59.44 111 LEU A C 1
ATOM 856 O O . LEU A 1 111 ? -4.185 -9.503 3.628 1.00 59.44 111 LEU A O 1
ATOM 860 N N . ASN A 1 112 ? -3.155 -9.694 1.639 1.00 64.50 112 ASN A N 1
ATOM 861 C CA . ASN A 1 112 ? -2.565 -11.010 1.888 1.00 64.50 112 ASN A CA 1
ATOM 862 C C . ASN A 1 112 ? -1.196 -11.168 1.172 1.00 64.50 112 ASN A C 1
ATOM 864 O O . ASN A 1 112 ? -0.961 -10.481 0.173 1.00 64.50 112 ASN A O 1
ATOM 868 N N . PRO A 1 113 ? -0.292 -12.073 1.614 1.00 64.94 113 PRO A N 1
ATOM 869 C CA . PRO A 1 113 ? 1.055 -12.187 1.061 1.00 64.94 113 PRO A CA 1
ATOM 870 C C . PRO A 1 113 ? 1.037 -12.916 -0.288 1.00 64.94 113 PRO A C 1
ATOM 872 O O . PRO A 1 113 ? 1.903 -12.688 -1.131 1.00 64.94 113 PRO A O 1
ATOM 875 N N . GLU A 1 114 ? 0.024 -13.753 -0.543 1.00 71.69 114 GLU A N 1
ATOM 876 C CA . GLU A 1 114 ? -0.178 -14.406 -1.842 1.00 71.69 114 GLU A CA 1
ATOM 877 C C . GLU A 1 114 ? -0.392 -13.382 -2.959 1.00 71.69 114 GLU A C 1
ATOM 879 O O . GLU A 1 114 ? 0.086 -13.596 -4.073 1.00 71.69 114 GLU A O 1
ATOM 884 N N . VAL A 1 115 ? -1.076 -12.269 -2.660 1.00 75.88 115 VAL A N 1
ATOM 885 C CA . VAL A 1 115 ? -1.317 -11.179 -3.618 1.00 75.88 115 VAL A CA 1
ATOM 886 C C . VAL A 1 115 ? 0.012 -10.594 -4.069 1.00 75.88 115 VAL A C 1
ATOM 888 O O . VAL A 1 115 ? 0.259 -10.462 -5.268 1.00 75.88 115 VAL A O 1
ATOM 891 N N . GLU A 1 116 ? 0.879 -10.276 -3.110 1.00 73.31 116 GLU A N 1
ATOM 892 C CA . GLU A 1 116 ? 2.198 -9.725 -3.386 1.00 73.31 116 GLU A CA 1
ATOM 893 C C . GLU A 1 116 ? 3.041 -10.713 -4.198 1.00 73.31 116 GLU A C 1
ATOM 895 O O . GLU A 1 116 ? 3.539 -10.363 -5.265 1.00 73.31 116 GLU A O 1
ATOM 900 N N . VAL A 1 117 ? 3.147 -11.972 -3.766 1.00 73.75 117 VAL A N 1
ATOM 901 C CA . VAL A 1 117 ? 3.945 -12.986 -4.474 1.00 73.75 117 VAL A CA 1
ATOM 902 C C . VAL A 1 117 ? 3.428 -13.218 -5.900 1.00 73.75 117 VAL A C 1
ATOM 904 O O . VAL A 1 117 ? 4.224 -13.286 -6.841 1.00 73.75 117 VAL A O 1
ATOM 907 N N . ALA A 1 118 ? 2.109 -13.307 -6.091 1.00 84.50 118 ALA A N 1
ATOM 908 C CA . ALA A 1 118 ? 1.513 -13.458 -7.416 1.00 84.50 118 ALA A CA 1
ATOM 909 C C . ALA A 1 118 ? 1.804 -12.245 -8.307 1.00 84.50 118 ALA A C 1
ATOM 911 O O . ALA A 1 118 ? 2.180 -12.408 -9.470 1.00 84.50 118 ALA A O 1
ATOM 912 N N . ALA A 1 119 ? 1.696 -11.036 -7.754 1.00 84.88 119 ALA A N 1
ATOM 913 C CA . ALA A 1 119 ? 1.995 -9.805 -8.466 1.00 84.88 119 ALA A CA 1
ATOM 914 C C . ALA A 1 119 ? 3.478 -9.713 -8.865 1.00 84.88 119 ALA A C 1
ATOM 916 O O . ALA A 1 119 ? 3.787 -9.331 -9.994 1.00 84.88 119 ALA A O 1
ATOM 917 N N . ILE A 1 120 ? 4.398 -10.127 -7.988 1.00 80.56 120 ILE A N 1
ATOM 918 C CA . ILE A 1 120 ? 5.840 -10.177 -8.272 1.00 80.56 120 ILE A CA 1
ATOM 919 C C . ILE A 1 120 ? 6.133 -11.150 -9.414 1.00 80.56 120 ILE A C 1
ATOM 921 O O . ILE A 1 120 ? 6.840 -10.795 -10.357 1.00 80.56 120 ILE A O 1
ATOM 925 N N . ASN A 1 121 ? 5.567 -12.356 -9.369 1.00 85.88 121 ASN A N 1
ATOM 926 C CA . ASN A 1 121 ? 5.765 -13.358 -10.417 1.00 85.88 121 ASN A CA 1
ATOM 927 C C . ASN A 1 121 ? 5.213 -12.880 -11.771 1.00 85.88 121 ASN A C 1
ATOM 929 O O . ASN A 1 121 ? 5.891 -12.993 -12.800 1.00 85.88 121 ASN A O 1
ATOM 933 N N . ALA A 1 122 ? 4.021 -12.276 -11.770 1.00 89.12 122 ALA A N 1
ATOM 934 C CA . ALA A 1 122 ? 3.436 -11.660 -12.957 1.00 89.12 122 ALA A CA 1
ATOM 935 C C . ALA A 1 122 ? 4.318 -10.522 -13.495 1.00 89.12 122 ALA A C 1
ATOM 937 O O . ALA A 1 122 ? 4.561 -10.443 -14.700 1.00 89.12 122 ALA A O 1
ATOM 938 N N . ALA A 1 123 ? 4.856 -9.676 -12.612 1.00 87.00 123 ALA A N 1
ATOM 939 C CA . ALA A 1 123 ? 5.733 -8.575 -12.989 1.00 87.00 123 ALA A CA 1
ATOM 940 C C . ALA A 1 123 ? 7.042 -9.060 -13.612 1.00 87.00 123 ALA A C 1
ATOM 942 O O . ALA A 1 123 ? 7.444 -8.574 -14.668 1.00 87.00 123 ALA A O 1
ATOM 943 N N . VAL A 1 124 ? 7.695 -10.048 -13.000 1.00 84.56 124 VAL A N 1
ATOM 944 C CA . VAL A 1 124 ? 8.938 -10.644 -13.510 1.00 84.56 124 VAL A CA 1
ATOM 945 C C . VAL A 1 124 ? 8.742 -11.201 -14.919 1.00 84.56 124 VAL A C 1
ATOM 947 O O . VAL A 1 124 ? 9.598 -10.978 -15.774 1.00 84.56 124 VAL A O 1
ATOM 950 N N . THR A 1 125 ? 7.608 -11.862 -15.161 1.00 87.50 125 THR A N 1
ATOM 951 C CA . THR A 1 125 ? 7.266 -12.453 -16.462 1.00 87.50 125 THR A CA 1
ATOM 952 C C . THR A 1 125 ? 6.984 -11.373 -17.505 1.00 87.50 125 THR A C 1
ATOM 954 O O . THR A 1 125 ? 7.602 -11.357 -18.566 1.00 87.50 125 THR A O 1
ATOM 957 N N . ARG A 1 126 ? 6.107 -10.411 -17.191 1.00 88.81 126 ARG A N 1
ATOM 958 C CA . ARG A 1 126 ? 5.684 -9.364 -18.138 1.00 88.81 126 ARG A CA 1
ATOM 959 C C . ARG A 1 126 ? 6.777 -8.346 -18.464 1.00 88.81 126 ARG A C 1
ATOM 961 O O . ARG A 1 126 ? 6.710 -7.699 -19.500 1.00 88.81 126 ARG A O 1
ATOM 968 N N . THR A 1 127 ? 7.778 -8.187 -17.598 1.00 89.88 127 THR A N 1
ATOM 969 C CA . THR A 1 127 ? 8.869 -7.216 -17.793 1.00 89.88 127 THR A CA 1
ATOM 970 C C . THR A 1 127 ? 10.111 -7.808 -18.461 1.00 89.88 127 THR A C 1
ATOM 972 O O . THR A 1 127 ? 11.086 -7.081 -18.638 1.00 89.88 127 THR A O 1
ATOM 975 N N . ALA A 1 128 ? 10.116 -9.090 -18.848 1.00 88.88 128 ALA A N 1
ATOM 976 C CA . ALA A 1 128 ? 11.298 -9.778 -19.382 1.00 88.88 128 ALA A CA 1
ATOM 977 C C . ALA A 1 128 ? 11.981 -9.018 -20.542 1.00 88.88 128 ALA A C 1
ATOM 979 O O . ALA A 1 128 ? 13.200 -8.811 -20.524 1.00 88.88 128 ALA A O 1
ATOM 980 N N . ASP A 1 129 ? 11.197 -8.502 -21.491 1.00 87.00 129 ASP A N 1
ATOM 981 C CA . ASP A 1 129 ? 11.722 -7.745 -22.630 1.00 87.00 129 ASP A CA 1
ATOM 982 C C . ASP A 1 129 ? 12.266 -6.366 -22.239 1.00 87.00 129 ASP A C 1
ATOM 984 O O . ASP A 1 129 ? 13.345 -5.966 -22.680 1.00 87.00 129 ASP A O 1
ATOM 988 N N . LEU A 1 130 ? 11.585 -5.639 -21.349 1.00 89.31 130 LEU A N 1
ATOM 989 C CA . LEU A 1 130 ? 12.114 -4.371 -20.831 1.00 89.31 130 LEU A CA 1
ATOM 990 C C . LEU A 1 130 ? 13.376 -4.577 -19.994 1.00 89.31 130 LEU A C 1
ATOM 992 O O . LEU A 1 130 ? 14.258 -3.721 -19.978 1.00 89.31 130 LEU A O 1
ATOM 996 N N . ARG A 1 131 ? 13.503 -5.711 -19.309 1.00 88.38 131 ARG A N 1
ATOM 997 C CA . ARG A 1 131 ? 14.665 -5.999 -18.464 1.00 88.38 131 ARG A CA 1
ATOM 998 C C . ARG A 1 131 ? 15.947 -6.241 -19.258 1.00 88.38 131 ARG A C 1
ATOM 1000 O O . ARG A 1 131 ? 17.026 -6.072 -18.691 1.00 88.38 131 ARG A O 1
ATOM 1007 N N . SER A 1 132 ? 15.838 -6.585 -20.541 1.00 87.50 132 SER A N 1
ATOM 1008 C CA . SER A 1 132 ? 16.979 -6.709 -21.460 1.00 87.50 132 SER A CA 1
ATOM 1009 C C . SER A 1 132 ? 17.340 -5.398 -22.178 1.00 87.50 132 SER A C 1
ATOM 1011 O O . SER A 1 132 ? 18.389 -5.321 -22.813 1.00 87.50 132 SER A O 1
ATOM 1013 N N . GLY A 1 133 ? 16.515 -4.350 -22.064 1.00 87.94 133 GLY A N 1
ATOM 1014 C CA . GLY A 1 133 ? 16.839 -3.005 -22.548 1.00 87.94 133 GLY A CA 1
ATOM 1015 C C . GLY A 1 133 ? 17.540 -2.133 -21.499 1.00 87.94 133 GLY A C 1
ATOM 1016 O O . GLY A 1 133 ? 17.457 -2.387 -20.294 1.00 87.94 133 GLY A O 1
ATOM 1017 N N . MET A 1 134 ? 18.205 -1.072 -21.966 1.00 88.44 134 MET A N 1
ATOM 1018 C CA . MET A 1 134 ? 18.798 -0.008 -21.140 1.00 88.44 134 MET A CA 1
ATOM 1019 C C . MET A 1 134 ? 18.304 1.393 -21.488 1.00 88.44 134 MET A C 1
ATOM 1021 O O . MET A 1 134 ? 18.316 2.270 -20.621 1.00 88.44 134 MET A O 1
ATOM 1025 N N . TRP A 1 135 ? 17.851 1.582 -22.724 1.00 90.81 135 TRP A N 1
ATOM 1026 C CA . TRP A 1 135 ? 17.369 2.849 -23.251 1.00 90.81 135 TRP A CA 1
ATOM 1027 C C . TRP A 1 135 ? 15.966 2.679 -23.808 1.00 90.81 135 TRP A C 1
ATOM 1029 O O . TRP A 1 135 ? 15.670 1.650 -24.414 1.00 90.81 135 TRP A O 1
ATOM 1039 N N . ALA A 1 136 ? 15.121 3.680 -23.606 1.00 91.94 136 ALA A N 1
ATOM 1040 C CA . ALA A 1 136 ? 13.767 3.738 -24.133 1.00 91.94 136 ALA A CA 1
ATOM 1041 C C . ALA A 1 136 ? 13.582 5.031 -24.925 1.00 91.94 136 ALA A C 1
ATOM 1043 O O . ALA A 1 136 ? 14.125 6.066 -24.542 1.00 91.94 136 ALA A O 1
ATOM 1044 N N . GLU A 1 137 ? 12.837 4.973 -26.025 1.00 93.12 137 GLU A N 1
ATOM 1045 C CA . GLU A 1 137 ? 12.480 6.176 -26.776 1.00 93.12 137 GLU A CA 1
ATOM 1046 C C . GLU A 1 137 ? 11.245 6.811 -26.130 1.00 93.12 137 GLU A C 1
ATOM 1048 O O . GLU A 1 137 ? 10.157 6.227 -26.083 1.00 93.12 137 GLU A O 1
ATOM 1053 N N . MET A 1 138 ? 11.441 8.003 -25.580 1.00 90.38 138 MET A N 1
ATOM 1054 C CA . MET A 1 138 ? 10.430 8.767 -24.869 1.00 90.38 138 MET A CA 1
ATOM 1055 C C . MET A 1 138 ? 9.989 9.947 -25.727 1.00 90.38 138 MET A C 1
ATOM 1057 O O . MET A 1 138 ? 10.806 10.607 -26.368 1.00 90.38 138 MET A O 1
ATOM 1061 N N . ILE A 1 139 ? 8.689 10.214 -25.729 1.00 89.06 139 ILE A N 1
ATOM 1062 C CA . ILE A 1 139 ? 8.087 11.377 -26.371 1.00 89.06 139 ILE A CA 1
ATOM 1063 C C . ILE A 1 139 ? 7.856 12.436 -25.295 1.00 89.06 139 ILE A C 1
ATOM 1065 O O . ILE A 1 139 ? 7.131 12.201 -24.326 1.00 89.06 139 ILE A O 1
ATOM 1069 N N . THR A 1 140 ? 8.474 13.599 -25.461 1.00 84.31 140 THR A N 1
ATOM 1070 C CA . THR A 1 140 ? 8.340 14.754 -24.560 1.00 84.31 140 THR A CA 1
ATOM 1071 C C . THR A 1 140 ? 7.736 15.942 -25.301 1.00 84.31 140 THR A C 1
ATOM 1073 O O . THR A 1 140 ? 8.031 16.129 -26.478 1.00 84.31 140 THR A O 1
ATOM 1076 N N . GLY A 1 141 ? 6.936 16.767 -24.620 1.00 80.31 141 GLY A N 1
ATOM 1077 C CA . GLY A 1 141 ? 6.224 17.899 -25.228 1.00 80.31 141 GLY A CA 1
ATOM 1078 C C . GLY A 1 141 ? 4.769 17.582 -25.591 1.00 80.31 141 GLY A C 1
ATOM 1079 O O . GLY A 1 141 ? 4.266 16.502 -25.286 1.00 80.31 141 GLY A O 1
ATOM 1080 N N . HIS A 1 142 ? 4.085 18.545 -26.217 1.00 76.38 142 HIS A N 1
ATOM 1081 C CA . HIS A 1 142 ? 2.675 18.441 -26.609 1.00 76.38 142 HIS A CA 1
ATOM 1082 C C . HIS A 1 142 ? 2.457 18.952 -28.042 1.00 76.38 142 HIS A C 1
ATOM 1084 O O . HIS A 1 142 ? 2.993 19.996 -28.426 1.00 76.38 142 HIS A O 1
ATOM 1090 N N . GLY A 1 143 ? 1.642 18.232 -28.820 1.00 77.31 143 GLY A N 1
ATOM 1091 C CA . GLY A 1 143 ? 1.242 18.623 -30.174 1.00 77.31 143 GLY A CA 1
ATOM 1092 C C . GLY A 1 143 ? 2.427 18.738 -31.138 1.00 77.31 143 GLY A C 1
ATOM 1093 O O . GLY A 1 143 ? 3.275 17.855 -31.203 1.00 77.31 143 GLY A O 1
ATOM 1094 N N . ALA A 1 144 ? 2.523 19.851 -31.868 1.00 78.69 144 ALA A N 1
ATOM 1095 C CA . ALA A 1 144 ? 3.578 20.075 -32.865 1.00 78.69 144 ALA A CA 1
ATOM 1096 C C . ALA A 1 144 ? 5.006 20.181 -32.280 1.00 78.69 144 ALA A C 1
ATOM 1098 O O . ALA A 1 144 ? 5.972 20.247 -33.034 1.00 78.69 144 ALA A O 1
ATOM 1099 N N . ARG A 1 145 ? 5.154 20.216 -30.946 1.00 83.62 145 ARG A N 1
ATOM 1100 C CA . ARG A 1 145 ? 6.445 20.293 -30.242 1.00 83.62 145 ARG A CA 1
ATOM 1101 C C . ARG A 1 145 ? 6.877 18.956 -29.631 1.00 83.62 145 ARG A C 1
ATOM 1103 O O . ARG A 1 145 ? 7.726 18.946 -28.743 1.00 83.62 145 ARG A O 1
ATOM 1110 N N . GLU A 1 146 ? 6.272 17.841 -30.043 1.00 89.44 146 GLU A N 1
ATOM 1111 C CA . GLU A 1 146 ? 6.706 16.518 -29.594 1.00 89.44 146 GLU A CA 1
ATOM 1112 C C . GLU A 1 146 ? 8.127 16.211 -30.096 1.00 89.44 146 GLU A C 1
ATOM 1114 O O . GLU A 1 146 ? 8.384 16.131 -31.295 1.00 89.44 146 GLU A O 1
ATOM 1119 N N . ALA A 1 147 ? 9.051 16.003 -29.160 1.00 88.81 147 ALA A N 1
ATOM 1120 C CA . ALA A 1 147 ? 10.406 15.539 -29.427 1.00 88.81 147 ALA A CA 1
ATOM 1121 C C . ALA A 1 147 ? 10.552 14.080 -28.985 1.00 88.81 147 ALA A C 1
ATOM 1123 O O . ALA A 1 147 ? 10.068 13.692 -27.917 1.00 88.81 147 ALA A O 1
ATOM 1124 N N . ARG A 1 148 ? 11.228 13.274 -29.810 1.00 91.50 148 ARG A N 1
ATOM 1125 C CA . ARG A 1 148 ? 11.578 11.884 -29.497 1.00 91.50 148 ARG A CA 1
ATOM 1126 C C . ARG A 1 148 ? 13.012 11.835 -29.000 1.00 91.50 148 ARG A C 1
ATOM 1128 O O . ARG A 1 148 ? 13.923 12.216 -29.730 1.00 91.50 148 ARG A O 1
ATOM 1135 N N . THR A 1 149 ? 13.203 11.327 -27.791 1.00 91.00 149 THR A N 1
ATOM 1136 C CA . THR A 1 149 ? 14.511 11.292 -27.137 1.00 91.00 149 THR A CA 1
ATOM 1137 C C . THR A 1 149 ? 14.777 9.903 -26.586 1.00 91.00 149 THR A C 1
ATOM 1139 O O . THR A 1 149 ? 13.912 9.294 -25.959 1.00 91.00 149 THR A O 1
ATOM 1142 N N . TRP A 1 150 ? 15.989 9.394 -26.791 1.00 91.50 150 TRP A N 1
ATOM 1143 C CA . TRP A 1 150 ? 16.432 8.163 -26.148 1.00 91.50 150 TRP A CA 1
ATOM 1144 C C . TRP A 1 150 ? 16.869 8.458 -24.717 1.00 91.50 150 TRP A C 1
ATOM 1146 O O . TRP A 1 150 ? 17.798 9.225 -24.479 1.00 91.50 150 TRP A O 1
ATOM 1156 N N . CYS A 1 151 ? 16.202 7.834 -23.752 1.00 89.00 151 CYS A N 1
ATOM 1157 C CA . CYS A 1 151 ? 16.477 8.017 -22.335 1.00 89.00 151 CYS A CA 1
ATOM 1158 C C . CYS A 1 151 ? 16.949 6.707 -21.713 1.00 89.00 151 CYS A C 1
ATOM 1160 O O . CYS A 1 151 ? 16.298 5.665 -21.841 1.00 89.00 151 CYS A O 1
ATOM 1162 N N . LYS A 1 152 ? 18.066 6.764 -20.984 1.00 88.50 152 LYS A N 1
ATOM 1163 C CA . LYS A 1 152 ? 18.513 5.647 -20.154 1.00 88.50 152 LYS A CA 1
ATOM 1164 C C . LYS A 1 152 ? 17.547 5.494 -18.981 1.00 88.50 152 LYS A C 1
ATOM 1166 O O . LYS A 1 152 ? 17.337 6.445 -18.231 1.00 88.50 152 LYS A O 1
ATOM 1171 N N . TYR A 1 153 ? 16.999 4.297 -18.789 1.00 84.19 153 TYR A N 1
ATOM 1172 C CA . TYR A 1 153 ? 16.132 3.999 -17.649 1.00 84.19 153 TYR A CA 1
ATOM 1173 C C . TYR A 1 153 ? 16.802 3.011 -16.696 1.00 84.19 153 TYR A C 1
ATOM 1175 O O . TYR A 1 153 ? 17.536 2.100 -17.096 1.00 84.19 153 TYR A O 1
ATOM 1183 N N . LYS A 1 154 ? 16.538 3.215 -15.406 1.00 83.06 154 LYS A N 1
ATOM 1184 C CA . LYS A 1 154 ? 16.998 2.373 -14.286 1.00 83.06 154 LYS A CA 1
ATOM 1185 C C . LYS A 1 154 ? 15.842 1.715 -13.531 1.00 83.06 154 LYS A C 1
ATOM 1187 O O . LYS A 1 154 ? 16.076 0.834 -12.706 1.00 83.06 154 LYS A O 1
ATOM 1192 N N . TYR A 1 155 ? 14.619 2.147 -13.820 1.00 84.25 155 TYR A N 1
ATOM 1193 C CA . TYR A 1 155 ? 13.392 1.694 -13.192 1.00 84.25 155 TYR A CA 1
ATOM 1194 C C . TYR A 1 155 ? 12.415 1.215 -14.271 1.00 84.25 155 TYR A C 1
ATOM 1196 O O . TYR A 1 155 ? 12.352 1.787 -15.360 1.00 84.25 155 TYR A O 1
ATOM 1204 N N . ILE A 1 156 ? 11.678 0.152 -13.966 1.00 85.81 156 ILE A N 1
ATOM 1205 C CA . ILE A 1 156 ? 10.515 -0.301 -14.731 1.00 85.81 156 ILE A CA 1
ATOM 1206 C C . ILE A 1 156 ? 9.328 -0.231 -13.789 1.00 85.81 156 ILE A C 1
ATOM 1208 O O . ILE A 1 156 ? 9.356 -0.819 -12.709 1.00 85.81 156 ILE A O 1
ATOM 1212 N N . GLU A 1 157 ? 8.294 0.473 -14.211 1.00 86.62 157 GLU A N 1
ATOM 1213 C CA . GLU A 1 157 ? 7.017 0.526 -13.527 1.00 86.62 157 GLU A CA 1
ATOM 1214 C C . GLU A 1 157 ? 6.044 -0.418 -14.226 1.00 86.62 157 GLU A C 1
ATOM 1216 O O . GLU A 1 157 ? 5.895 -0.389 -15.449 1.00 86.62 157 GLU A O 1
ATOM 1221 N N . ILE A 1 158 ? 5.381 -1.264 -13.447 1.00 87.50 158 ILE A N 1
ATOM 1222 C CA . ILE A 1 158 ? 4.358 -2.166 -13.955 1.00 87.50 158 ILE A CA 1
ATOM 1223 C C . ILE A 1 158 ? 3.178 -2.230 -12.996 1.00 87.50 158 ILE A C 1
ATOM 1225 O O . ILE A 1 158 ? 3.349 -2.325 -11.785 1.00 87.50 158 ILE A O 1
ATOM 1229 N N . ILE A 1 159 ? 1.973 -2.204 -13.547 1.00 89.81 159 ILE A N 1
ATOM 1230 C CA . ILE A 1 159 ? 0.735 -2.492 -12.840 1.00 89.81 159 ILE A CA 1
ATOM 1231 C C . ILE A 1 159 ? 0.191 -3.808 -13.384 1.00 89.81 159 ILE A C 1
ATOM 1233 O O . ILE A 1 159 ? -0.019 -3.977 -14.590 1.00 89.81 159 ILE A O 1
ATOM 1237 N N . VAL A 1 160 ? 0.005 -4.764 -12.483 1.00 90.50 160 VAL A N 1
ATOM 1238 C CA . VAL A 1 160 ? -0.509 -6.096 -12.794 1.00 90.50 160 VAL A CA 1
ATOM 1239 C C . VAL A 1 160 ? -1.847 -6.309 -12.108 1.00 90.50 160 VAL A C 1
ATOM 1241 O O . VAL A 1 160 ? -2.089 -5.787 -11.020 1.00 90.50 160 VAL A O 1
ATOM 1244 N N . HIS A 1 161 ? -2.690 -7.107 -12.753 1.00 90.38 161 HIS A N 1
ATOM 1245 C CA . HIS A 1 161 ? -3.892 -7.657 -12.153 1.00 90.38 161 HIS A CA 1
ATOM 1246 C C . HIS A 1 161 ? -3.579 -9.095 -11.716 1.00 90.38 161 HIS A C 1
ATOM 1248 O O . HIS A 1 161 ? -3.478 -9.975 -12.575 1.00 90.38 161 HIS A O 1
ATOM 1254 N N . PRO A 1 162 ? -3.289 -9.344 -10.428 1.00 85.12 162 PRO A N 1
ATOM 1255 C CA . PRO A 1 162 ? -3.084 -10.701 -9.934 1.00 85.12 162 PRO A CA 1
ATOM 1256 C C . PRO A 1 162 ? -4.444 -11.432 -9.838 1.00 85.12 162 PRO A C 1
ATOM 1258 O O . PRO A 1 162 ? -5.484 -10.784 -9.923 1.00 85.12 162 PRO A O 1
ATOM 1261 N N . PRO A 1 163 ? -4.476 -12.767 -9.660 1.00 86.75 163 PRO A N 1
ATOM 1262 C CA . PRO A 1 163 ? -5.710 -13.564 -9.681 1.00 86.75 163 PRO A CA 1
ATOM 1263 C C . PRO A 1 163 ? -6.518 -13.445 -8.372 1.00 86.75 163 PRO A C 1
ATOM 1265 O O . PRO A 1 163 ? -6.949 -14.445 -7.804 1.00 86.75 163 PRO A O 1
ATOM 1268 N N . PHE A 1 164 ? -6.678 -12.225 -7.860 1.00 83.31 164 PHE A N 1
ATOM 1269 C CA . PHE A 1 164 ? -7.410 -11.910 -6.638 1.00 83.31 164 PHE A CA 1
ATOM 1270 C C . PHE A 1 164 ? -8.382 -10.768 -6.917 1.00 83.31 164 PHE A C 1
ATOM 1272 O O . PHE A 1 164 ? -8.002 -9.755 -7.500 1.00 83.31 164 PHE A O 1
ATOM 1279 N N . GLU A 1 165 ? -9.623 -10.914 -6.457 1.00 83.00 165 GLU A N 1
ATOM 1280 C CA . GLU A 1 165 ? -10.667 -9.899 -6.640 1.00 83.00 165 GLU A CA 1
ATOM 1281 C C . GLU A 1 165 ? -10.322 -8.579 -5.936 1.00 83.00 165 GLU A C 1
ATOM 1283 O O . GLU A 1 165 ? -10.553 -7.494 -6.475 1.00 83.00 165 GLU A O 1
ATOM 1288 N N . ILE A 1 166 ? -9.712 -8.676 -4.749 1.00 79.50 166 ILE A N 1
ATOM 1289 C CA . ILE A 1 166 ? -9.221 -7.538 -3.976 1.00 79.50 166 ILE A CA 1
ATOM 1290 C C . ILE A 1 166 ? -7.767 -7.804 -3.590 1.00 79.50 166 ILE A C 1
ATOM 1292 O O . ILE A 1 166 ? -7.444 -8.759 -2.885 1.00 79.50 166 ILE A O 1
ATOM 1296 N N . CYS A 1 167 ? -6.880 -6.936 -4.059 1.00 77.88 167 CYS A N 1
ATOM 1297 C CA . CYS A 1 167 ? -5.447 -6.991 -3.789 1.00 77.88 167 CYS A CA 1
ATOM 1298 C C . CYS A 1 167 ? -5.070 -6.247 -2.505 1.00 77.88 167 CYS A C 1
ATOM 1300 O O . CYS A 1 167 ? -4.087 -6.581 -1.839 1.00 77.88 167 CYS A O 1
ATOM 1302 N N . GLY A 1 168 ? -5.838 -5.213 -2.174 1.00 75.88 168 GLY A N 1
ATOM 1303 C CA . GLY A 1 168 ? -5.511 -4.290 -1.105 1.00 75.88 168 GLY A CA 1
ATOM 1304 C C . GLY A 1 168 ? -6.670 -3.404 -0.696 1.00 75.88 168 GLY A C 1
ATOM 1305 O O . GLY A 1 168 ? -7.695 -3.353 -1.372 1.00 75.88 168 GLY A O 1
ATOM 1306 N N . ILE A 1 169 ? -6.470 -2.662 0.385 1.00 71.88 169 ILE A N 1
ATOM 1307 C CA . ILE A 1 169 ? -7.345 -1.560 0.787 1.00 71.88 169 ILE A CA 1
ATOM 1308 C C . ILE A 1 169 ? -6.504 -0.293 0.799 1.00 71.88 169 ILE A C 1
ATOM 1310 O O . ILE A 1 169 ? -5.345 -0.299 1.220 1.00 71.88 169 ILE A O 1
ATOM 1314 N N . SER A 1 170 ? -7.092 0.791 0.318 1.00 73.50 170 SER A N 1
ATOM 1315 C CA . SER A 1 170 ? -6.525 2.121 0.414 1.00 73.50 170 SER A CA 1
ATOM 1316 C C . SER A 1 170 ? -7.410 3.028 1.236 1.00 73.50 170 SER A C 1
ATOM 1318 O O . SER A 1 170 ? -8.629 2.911 1.183 1.00 73.50 170 SER A O 1
ATOM 1320 N N . PHE A 1 171 ? -6.794 3.943 1.969 1.00 75.31 171 PHE A N 1
ATOM 1321 C CA . PHE A 1 171 ? -7.509 4.990 2.677 1.00 75.31 171 PHE A CA 1
ATOM 1322 C C . PHE A 1 171 ? -7.364 6.306 1.931 1.00 75.31 171 PHE A C 1
ATOM 1324 O O . PHE A 1 171 ? -6.251 6.679 1.552 1.00 75.31 171 PHE A O 1
ATOM 1331 N N . VAL A 1 172 ? -8.487 6.990 1.731 1.00 76.69 172 VAL A N 1
ATOM 1332 C CA . VAL A 1 172 ? -8.558 8.295 1.071 1.00 76.69 172 VAL A CA 1
ATOM 1333 C C . VAL A 1 172 ? -9.300 9.258 1.977 1.00 76.69 172 VAL A C 1
ATOM 1335 O O . VAL A 1 172 ? -10.386 8.949 2.463 1.00 76.69 172 VAL A O 1
ATOM 1338 N N . ARG A 1 173 ? -8.710 10.424 2.222 1.00 82.31 173 ARG A N 1
ATOM 1339 C CA . ARG A 1 173 ? -9.335 11.460 3.044 1.00 82.31 173 ARG A CA 1
ATOM 1340 C C . ARG A 1 173 ? -10.315 12.280 2.211 1.00 82.31 173 ARG A C 1
ATOM 1342 O O . ARG A 1 173 ? -9.991 12.704 1.105 1.00 82.31 173 ARG A O 1
ATOM 1349 N N . ASP A 1 174 ? -11.475 12.574 2.783 1.00 83.19 174 ASP A N 1
ATOM 1350 C CA . ASP A 1 174 ? -12.394 13.572 2.248 1.00 83.19 174 ASP A CA 1
ATOM 1351 C C . ASP A 1 174 ? -11.781 14.972 2.412 1.00 83.19 174 ASP A C 1
ATOM 1353 O O . ASP A 1 174 ? -11.640 15.498 3.521 1.00 83.19 174 ASP A O 1
ATOM 1357 N N . GLN A 1 175 ? -11.380 15.573 1.292 1.00 81.06 175 GLN A N 1
ATOM 1358 C CA . GLN A 1 175 ? -10.747 16.890 1.277 1.00 81.06 175 GLN A CA 1
ATOM 1359 C C . GLN A 1 175 ? -11.726 18.032 1.581 1.00 81.06 175 GLN A C 1
ATOM 1361 O O . GLN A 1 175 ? -11.272 19.116 1.939 1.00 81.06 175 GLN A O 1
ATOM 1366 N N . SER A 1 176 ? -13.041 17.795 1.499 1.00 87.25 176 SER A N 1
ATOM 1367 C CA . SER A 1 176 ? -14.057 18.802 1.833 1.00 87.25 176 SER A CA 1
ATOM 1368 C C . SER A 1 176 ? -14.194 19.046 3.339 1.00 87.25 176 SER A C 1
ATOM 1370 O O . SER A 1 176 ? -14.779 20.047 3.754 1.00 87.25 176 SER A O 1
ATOM 1372 N N . LYS A 1 177 ? -13.639 18.154 4.170 1.00 87.62 177 LYS A N 1
ATOM 1373 C CA . LYS A 1 177 ? -13.704 18.234 5.632 1.00 87.62 177 LYS A CA 1
ATOM 1374 C C . LYS A 1 177 ? -12.342 18.593 6.233 1.00 87.62 177 LYS A C 1
ATOM 1376 O O . LYS A 1 177 ? -11.302 18.180 5.704 1.00 87.62 177 LYS A O 1
ATOM 1381 N N . PRO A 1 178 ? -12.319 19.331 7.360 1.00 87.12 178 PRO A N 1
ATOM 1382 C CA . PRO A 1 178 ? -11.079 19.612 8.069 1.00 87.12 178 PRO A CA 1
ATOM 1383 C C . PRO A 1 178 ? -10.448 18.305 8.552 1.00 87.12 178 PRO A C 1
ATOM 1385 O O . PRO A 1 178 ? -11.124 17.421 9.081 1.00 87.12 178 PRO A O 1
ATOM 1388 N N . LYS A 1 179 ? -9.135 18.180 8.360 1.00 84.88 179 LYS A N 1
ATOM 1389 C CA . LYS A 1 179 ? -8.373 17.031 8.847 1.00 84.88 179 LYS A CA 1
ATOM 1390 C C . LYS A 1 179 ? -8.343 17.058 10.379 1.00 84.88 179 LYS A C 1
ATOM 1392 O O . LYS A 1 179 ? -8.092 18.109 10.965 1.00 84.88 179 LYS A O 1
ATOM 1397 N N . ARG A 1 180 ? -8.577 15.904 11.011 1.00 88.62 180 ARG A N 1
ATOM 1398 C CA . ARG A 1 180 ? -8.407 15.737 12.464 1.00 88.62 180 ARG A CA 1
ATOM 1399 C C . ARG A 1 180 ? -6.965 16.018 12.867 1.00 88.62 180 ARG A C 1
ATOM 1401 O O . ARG A 1 180 ? -6.042 15.680 12.122 1.00 88.62 180 ARG A O 1
ATOM 1408 N N . SER A 1 181 ? -6.778 16.622 14.036 1.00 87.44 181 SER A N 1
ATOM 1409 C CA . SER A 1 181 ? -5.446 16.814 14.598 1.00 87.44 181 SER A CA 1
ATOM 1410 C C . SER A 1 181 ? -4.781 15.465 14.898 1.00 87.44 181 SER A C 1
ATOM 1412 O O . SER A 1 181 ? -5.438 14.420 14.962 1.00 87.44 181 SER A O 1
ATOM 1414 N N . ARG A 1 182 ? -3.459 15.484 15.088 1.00 81.25 182 ARG A N 1
ATOM 1415 C CA . ARG A 1 182 ? -2.698 14.292 15.474 1.00 81.25 182 ARG A CA 1
ATOM 1416 C C . ARG A 1 182 ? -3.235 13.685 16.774 1.00 81.25 182 ARG A C 1
ATOM 1418 O O . ARG A 1 182 ? -3.531 12.497 16.798 1.00 81.25 182 ARG A O 1
ATOM 1425 N N . ASP A 1 183 ? -3.443 14.508 17.796 1.00 81.94 183 ASP A N 1
ATOM 1426 C CA . ASP A 1 183 ? -3.928 14.061 19.106 1.00 81.94 183 ASP A CA 1
ATOM 1427 C C . ASP A 1 183 ? -5.355 13.493 19.026 1.00 81.94 183 ASP A C 1
ATOM 1429 O O . ASP A 1 183 ? -5.668 12.479 19.659 1.00 81.94 183 ASP A O 1
ATOM 1433 N N . GLU A 1 184 ? -6.226 14.115 18.216 1.00 88.12 184 GLU A N 1
ATOM 1434 C CA . GLU A 1 184 ? -7.576 13.604 17.945 1.00 88.12 184 GLU A CA 1
ATOM 1435 C C . GLU A 1 184 ? -7.517 12.220 17.292 1.00 88.12 184 GLU A C 1
ATOM 1437 O O . GLU A 1 184 ? -8.264 11.321 17.687 1.00 88.12 184 GLU A O 1
ATOM 1442 N N . PHE A 1 185 ? -6.633 12.046 16.305 1.00 87.12 185 PHE A N 1
ATOM 1443 C CA . PHE A 1 185 ? -6.425 10.771 15.631 1.00 87.12 185 PHE A CA 1
ATOM 1444 C C . PHE A 1 185 ? -5.879 9.706 16.585 1.00 87.12 185 PHE A C 1
ATOM 1446 O O . PHE A 1 185 ? -6.480 8.642 16.685 1.00 87.12 185 PHE A O 1
ATOM 1453 N N . GLU A 1 186 ? -4.786 9.978 17.301 1.00 81.56 186 GLU A N 1
ATOM 1454 C CA . GLU A 1 186 ? -4.143 9.006 18.194 1.00 81.56 186 GLU A CA 1
ATOM 1455 C C . GLU A 1 186 ? -5.097 8.551 19.304 1.00 81.56 186 GLU A C 1
ATOM 1457 O O . GLU A 1 186 ? -5.225 7.354 19.565 1.00 81.56 186 GLU A O 1
ATOM 1462 N N . THR A 1 187 ? -5.853 9.487 19.889 1.00 83.56 187 THR A N 1
ATOM 1463 C CA . THR A 1 187 ? -6.888 9.166 20.883 1.00 83.56 187 THR A CA 1
ATOM 1464 C C . THR A 1 187 ? -7.984 8.294 20.278 1.00 83.56 187 THR A C 1
ATOM 1466 O O . THR A 1 187 ? -8.373 7.288 20.865 1.00 83.56 187 THR A O 1
ATOM 1469 N N . ALA A 1 188 ? -8.496 8.663 19.100 1.00 85.12 188 ALA A N 1
ATOM 1470 C CA . ALA A 1 188 ? -9.577 7.923 18.463 1.00 85.12 188 ALA A CA 1
ATOM 1471 C C . ALA A 1 188 ? -9.145 6.523 18.006 1.00 85.12 188 ALA A C 1
ATOM 1473 O O . ALA A 1 188 ? -9.904 5.563 18.133 1.00 85.12 188 ALA A O 1
ATOM 1474 N N . PHE A 1 189 ? -7.920 6.404 17.504 1.00 82.75 189 PHE A N 1
ATOM 1475 C CA . PHE A 1 189 ? -7.339 5.146 17.068 1.00 82.75 189 PHE A CA 1
ATOM 1476 C C . PHE A 1 189 ? -7.098 4.204 18.252 1.00 82.75 189 PHE A C 1
ATOM 1478 O O . PHE A 1 189 ? -7.475 3.035 18.191 1.00 82.75 189 PHE A O 1
ATOM 1485 N N . LYS A 1 190 ? -6.573 4.728 19.366 1.00 77.81 190 LYS A N 1
ATOM 1486 C CA . LYS A 1 190 ? -6.448 3.985 20.624 1.00 77.81 190 LYS A CA 1
ATOM 1487 C C . LYS A 1 190 ? -7.810 3.532 21.157 1.00 77.81 190 LYS A C 1
ATOM 1489 O O . LYS A 1 190 ? -7.971 2.360 21.480 1.00 77.81 190 LYS A O 1
ATOM 1494 N N . ASP A 1 191 ? -8.805 4.424 21.174 1.00 79.56 191 ASP A N 1
ATOM 1495 C CA . ASP A 1 191 ? -10.173 4.086 21.583 1.00 79.56 191 ASP A CA 1
ATOM 1496 C C . ASP A 1 191 ? -10.765 2.963 20.715 1.00 79.56 191 ASP A C 1
ATOM 1498 O O . ASP A 1 191 ? -11.482 2.106 21.220 1.00 79.56 191 ASP A O 1
ATOM 1502 N N . TYR A 1 192 ? -10.476 2.927 19.415 1.00 80.75 192 TYR A N 1
ATOM 1503 C CA . TYR A 1 192 ? -10.917 1.829 18.557 1.00 80.75 192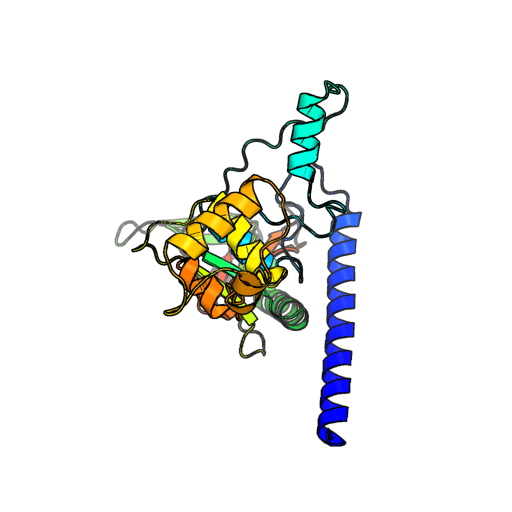 TYR A CA 1
ATOM 1504 C C . TYR A 1 192 ? -10.226 0.500 18.910 1.00 80.75 192 TYR A C 1
ATOM 1506 O O . TYR A 1 192 ? -10.904 -0.508 19.096 1.00 80.75 192 TYR A O 1
ATOM 1514 N N . LEU A 1 193 ? -8.894 0.495 19.044 1.00 73.38 193 LEU A N 1
ATOM 1515 C CA . LEU A 1 193 ? -8.122 -0.725 19.319 1.00 73.38 193 LEU A CA 1
ATOM 1516 C C . LEU A 1 193 ? -8.408 -1.320 20.705 1.00 73.38 193 LEU A C 1
ATOM 1518 O O . LEU A 1 193 ? -8.449 -2.538 20.857 1.00 73.38 193 LEU A O 1
ATOM 1522 N N . GLU A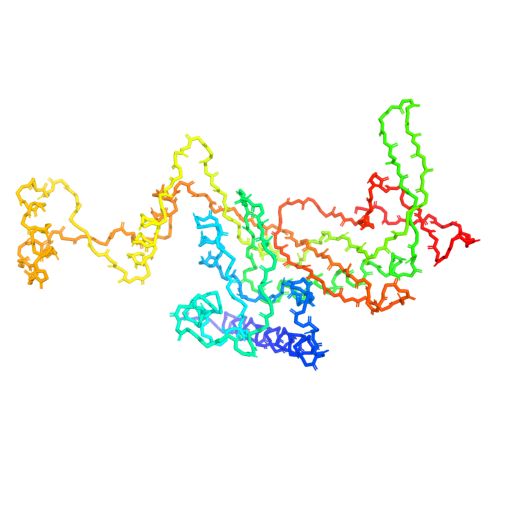 1 194 ? -8.609 -0.469 21.711 1.00 79.12 194 GLU A N 1
ATOM 1523 C CA . GLU A 1 194 ? -8.802 -0.880 23.107 1.00 79.12 194 GLU A CA 1
ATOM 1524 C C . GLU A 1 194 ? -10.284 -0.981 23.507 1.00 79.12 194 GLU A C 1
ATOM 1526 O O . GLU A 1 194 ? -10.602 -1.309 24.651 1.00 79.12 194 GLU A O 1
ATOM 1531 N N . GLY A 1 195 ? -11.216 -0.687 22.594 1.00 74.94 195 GLY A N 1
ATOM 1532 C CA . GLY A 1 195 ? -12.645 -0.630 22.917 1.00 74.94 195 GLY A CA 1
ATOM 1533 C C . GLY A 1 195 ? -12.984 0.502 23.895 1.00 74.94 195 GLY A C 1
ATOM 1534 O O . GLY A 1 195 ? -13.849 0.352 24.764 1.00 74.94 195 GLY A O 1
ATOM 1535 N N . GLY A 1 196 ? -12.292 1.633 23.754 1.00 82.31 196 GLY A N 1
ATOM 1536 C CA . GLY A 1 196 ? -12.453 2.851 24.529 1.00 82.31 196 GLY A CA 1
ATOM 1537 C C . GLY A 1 196 ? -13.915 3.263 24.643 1.00 82.31 196 GLY A C 1
ATOM 1538 O O . GLY A 1 196 ? -14.667 3.327 23.663 1.00 82.31 196 GLY A O 1
ATOM 1539 N N . LYS A 1 197 ? -14.332 3.529 25.878 1.00 85.75 197 LYS A N 1
ATOM 1540 C CA . LYS A 1 197 ? -15.714 3.861 26.206 1.00 85.75 197 LYS A CA 1
ATOM 1541 C C . LYS A 1 197 ? -15.880 5.362 26.411 1.00 85.75 197 LYS A C 1
ATOM 1543 O O . LYS A 1 197 ? -15.055 6.018 27.048 1.00 85.75 197 LYS A O 1
ATOM 1548 N N . ILE A 1 198 ? -16.988 5.900 25.919 1.00 86.81 198 ILE A N 1
ATOM 1549 C CA . ILE A 1 198 ? -17.378 7.298 26.097 1.00 86.81 198 ILE A CA 1
ATOM 1550 C C . ILE A 1 198 ? -18.816 7.401 26.589 1.00 86.81 198 ILE A C 1
ATOM 1552 O O . ILE A 1 198 ? -19.635 6.510 26.370 1.00 86.81 198 ILE A O 1
ATOM 1556 N N . LEU A 1 199 ? -19.135 8.517 27.237 1.00 86.94 199 LEU A N 1
ATOM 1557 C CA . LEU A 1 199 ? -20.520 8.904 27.464 1.00 86.94 199 LEU A CA 1
ATOM 1558 C C . LEU A 1 199 ? -21.076 9.484 26.163 1.00 86.94 199 LEU A C 1
ATOM 1560 O O . LEU A 1 199 ? -20.616 10.523 25.695 1.00 86.94 199 LEU A O 1
ATOM 1564 N N . LYS A 1 200 ? -22.034 8.782 25.560 1.00 80.62 200 LYS A N 1
ATOM 1565 C CA . LYS A 1 200 ? -22.725 9.203 24.339 1.00 80.62 200 LYS A CA 1
ATOM 1566 C C . LYS A 1 200 ? -24.152 8.659 24.362 1.00 80.62 200 LYS A C 1
ATOM 1568 O O . LYS A 1 200 ? -24.368 7.526 24.777 1.00 80.62 200 LYS A O 1
ATOM 1573 N N . GLY A 1 201 ? -25.116 9.454 23.902 1.00 78.81 201 GLY A N 1
ATOM 1574 C CA . GLY A 1 201 ? -26.516 9.037 23.765 1.00 78.81 201 GLY A CA 1
ATOM 1575 C C . GLY A 1 201 ? -27.509 9.996 24.420 1.00 78.81 201 GLY A C 1
ATOM 1576 O O . GLY A 1 201 ? -27.133 10.909 25.146 1.00 78.81 201 GLY A O 1
ATOM 1577 N N . LYS A 1 202 ? -28.804 9.778 24.157 1.00 80.94 202 LYS A N 1
ATOM 1578 C CA . LYS A 1 202 ? -29.901 10.666 24.594 1.00 80.94 202 LYS A CA 1
ATOM 1579 C C . LYS A 1 202 ? -30.112 10.712 26.116 1.00 80.94 202 LYS A C 1
ATOM 1581 O O . LYS A 1 202 ? -30.819 11.583 26.602 1.00 80.94 202 LYS A O 1
ATOM 1586 N N . THR A 1 203 ? -29.538 9.765 26.854 1.00 83.38 203 THR A N 1
ATOM 1587 C CA . THR A 1 203 ? -29.664 9.620 28.314 1.00 83.38 203 THR A CA 1
ATOM 1588 C C . THR A 1 203 ? -28.502 10.249 29.091 1.00 83.38 203 THR A C 1
ATOM 1590 O O . THR A 1 203 ? -28.473 10.167 30.321 1.00 83.38 203 THR A O 1
ATOM 1593 N N . VAL A 1 204 ? -27.532 10.847 28.390 1.00 88.25 204 VAL A N 1
ATOM 1594 C CA . VAL A 1 204 ? -26.382 11.540 28.981 1.00 88.25 204 VAL A CA 1
ATOM 1595 C C . VAL A 1 204 ? -26.729 13.017 29.150 1.00 88.25 204 VAL A C 1
ATOM 1597 O O . VAL A 1 204 ? -27.076 13.694 28.186 1.00 88.25 204 VAL A O 1
ATOM 1600 N N . SER A 1 205 ? -26.645 13.514 30.382 1.00 90.69 205 SER A N 1
ATOM 1601 C CA . SER A 1 205 ? -26.837 14.928 30.715 1.00 90.69 205 SER A CA 1
ATOM 1602 C C . SER A 1 205 ? -25.513 15.700 30.726 1.00 90.69 205 SER A C 1
ATOM 1604 O O . SER A 1 205 ? -24.436 15.118 30.859 1.00 90.69 205 SER A O 1
ATOM 1606 N N . LEU A 1 206 ? -25.581 17.035 30.681 1.00 88.19 206 LEU A N 1
ATOM 1607 C CA . LEU A 1 206 ? -24.399 17.892 30.851 1.00 88.19 206 LEU A CA 1
ATOM 1608 C C . LEU A 1 206 ? -23.700 17.643 32.202 1.00 88.19 206 LEU A C 1
ATOM 1610 O O . LEU A 1 206 ? -22.474 17.665 32.283 1.00 88.19 206 LEU A O 1
ATOM 1614 N N . HIS A 1 207 ? -24.474 17.367 33.256 1.00 91.06 207 HIS A N 1
ATOM 1615 C CA . HIS A 1 207 ? -23.932 17.027 34.571 1.00 91.06 207 HIS A CA 1
ATOM 1616 C C . HIS A 1 207 ? -23.132 15.716 34.533 1.00 91.06 207 HIS A C 1
ATOM 1618 O O . HIS A 1 207 ? -22.017 15.673 35.053 1.00 91.06 207 HIS A O 1
ATOM 1624 N N . ASP A 1 208 ? -23.651 14.682 33.856 1.00 91.00 208 ASP A N 1
ATOM 1625 C CA . ASP A 1 208 ? -22.938 13.412 33.658 1.00 91.00 208 ASP A CA 1
ATOM 1626 C C . ASP A 1 208 ? -21.580 13.642 32.967 1.00 91.00 208 ASP A C 1
ATOM 1628 O O . ASP A 1 208 ? -20.559 13.090 33.383 1.00 91.00 208 ASP A O 1
ATOM 1632 N N . GLU A 1 209 ? -21.545 14.502 31.941 1.00 88.44 209 GLU A N 1
ATOM 1633 C CA . GLU A 1 209 ? -20.302 14.858 31.252 1.00 88.44 209 GLU A CA 1
ATOM 1634 C C . GLU A 1 209 ? -19.306 15.580 32.161 1.00 88.44 209 GLU A C 1
ATOM 1636 O O . GLU A 1 209 ? -18.112 15.275 32.124 1.00 88.44 209 GLU A O 1
ATOM 1641 N N . MET A 1 210 ? -19.770 16.532 32.975 1.00 90.19 210 MET A N 1
ATOM 1642 C CA . MET A 1 210 ? -18.912 17.269 33.905 1.00 90.19 210 MET A CA 1
ATOM 1643 C C . MET A 1 210 ? -18.267 16.334 34.929 1.00 90.19 210 MET A C 1
ATOM 1645 O O . MET A 1 210 ? -17.052 16.390 35.128 1.00 90.19 210 MET A O 1
ATOM 1649 N N . VAL A 1 211 ? -19.059 15.444 35.534 1.00 91.12 211 VAL A N 1
ATOM 1650 C CA . VAL A 1 211 ? -18.579 14.466 36.522 1.00 91.12 211 VAL A CA 1
ATOM 1651 C C . VAL A 1 211 ? -17.578 13.502 35.884 1.00 91.12 211 VAL A C 1
ATOM 1653 O O . VAL A 1 211 ? -16.516 13.253 36.451 1.00 91.12 211 VAL A O 1
ATOM 1656 N N . TYR A 1 212 ? -17.853 13.017 34.671 1.00 89.31 212 TYR A N 1
ATOM 1657 C CA . TYR A 1 212 ? -16.927 12.153 33.936 1.00 89.31 212 TYR A CA 1
ATOM 1658 C C . TYR A 1 212 ? -15.603 12.843 33.591 1.00 89.31 212 TYR A C 1
ATOM 1660 O O . TYR A 1 212 ? -14.535 12.264 33.799 1.00 89.31 212 TYR A O 1
ATOM 1668 N N . ARG A 1 213 ? -15.646 14.090 33.101 1.00 87.06 213 ARG A N 1
ATOM 1669 C CA . ARG A 1 213 ? -14.433 14.877 32.814 1.00 87.06 213 ARG A CA 1
ATOM 1670 C C . ARG A 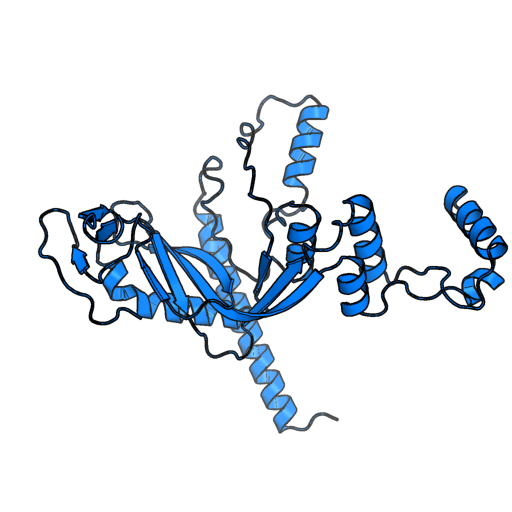1 213 ? -13.621 15.116 34.082 1.00 87.06 213 ARG A C 1
ATOM 1672 O O . ARG A 1 213 ? -12.402 14.983 34.048 1.00 87.06 213 ARG A O 1
ATOM 1679 N N . GLN A 1 214 ? -14.285 15.420 35.196 1.00 90.94 214 GLN A N 1
ATOM 1680 C CA . GLN A 1 214 ? -13.623 15.616 36.480 1.00 90.94 214 GLN A CA 1
ATOM 1681 C C . GLN A 1 214 ? -12.976 14.323 36.989 1.00 90.94 214 GLN A C 1
ATOM 1683 O O . GLN A 1 214 ? -11.838 14.368 37.451 1.00 90.94 214 GLN A O 1
ATOM 1688 N N . ALA A 1 215 ? -13.660 13.181 36.861 1.00 87.31 215 ALA A N 1
ATOM 1689 C CA . ALA A 1 215 ? -13.115 11.882 37.241 1.00 87.31 215 ALA A CA 1
ATOM 1690 C C . ALA A 1 215 ? -11.876 11.523 36.406 1.00 87.31 215 ALA A C 1
ATOM 1692 O O . ALA A 1 215 ? -10.840 11.171 36.965 1.00 87.31 215 ALA A O 1
ATOM 1693 N N . LYS A 1 216 ? -11.933 11.721 35.079 1.00 84.75 216 LYS A N 1
ATOM 1694 C CA . LYS A 1 216 ? -10.772 11.542 34.192 1.00 84.75 216 LYS A CA 1
ATOM 1695 C C . LYS A 1 216 ? -9.613 12.478 34.535 1.00 84.75 216 LYS A C 1
ATOM 1697 O O . LYS A 1 216 ? -8.480 12.020 34.607 1.00 84.75 216 LYS A O 1
ATOM 1702 N N . ALA A 1 217 ? -9.885 13.763 34.764 1.00 86.44 217 ALA A N 1
ATOM 1703 C CA . ALA A 1 217 ? -8.852 14.749 35.086 1.00 86.44 217 ALA A CA 1
ATOM 1704 C C . ALA A 1 217 ? -8.157 14.463 36.427 1.00 86.44 217 ALA A C 1
ATOM 1706 O O . ALA A 1 217 ? -6.971 14.735 36.576 1.00 86.44 217 ALA A O 1
ATOM 1707 N N . LYS A 1 218 ? -8.891 13.906 37.398 1.00 90.56 218 LYS A N 1
ATOM 1708 C CA . LYS A 1 218 ? -8.364 13.538 38.719 1.00 90.56 218 LYS A CA 1
ATOM 1709 C C . LYS A 1 218 ? -7.806 12.112 38.786 1.00 90.56 218 LYS A C 1
ATOM 1711 O O . LYS A 1 218 ? -7.263 11.741 39.820 1.00 90.56 218 LYS A O 1
ATOM 1716 N N . GLY A 1 219 ? -7.965 11.310 37.730 1.00 84.06 219 GLY A N 1
ATOM 1717 C CA . GLY A 1 219 ? -7.610 9.888 37.736 1.00 84.06 219 GLY A CA 1
ATOM 1718 C C . GLY A 1 219 ? -8.419 9.052 38.737 1.00 84.06 219 GLY A C 1
ATOM 1719 O O . GLY A 1 219 ? -7.937 8.021 39.193 1.00 84.06 219 GLY A O 1
ATOM 1720 N N . THR A 1 220 ? -9.619 9.501 39.118 1.00 88.06 220 THR A N 1
ATOM 1721 C CA . THR A 1 220 ? -10.476 8.805 40.089 1.00 88.06 220 THR A CA 1
ATOM 1722 C C . THR A 1 220 ? -11.409 7.818 39.400 1.00 88.06 220 THR A C 1
ATOM 1724 O O . THR A 1 220 ? -11.732 7.969 38.220 1.00 88.06 220 THR A O 1
ATOM 1727 N N . GLU A 1 221 ? -11.896 6.834 40.156 1.00 89.62 221 GLU A N 1
ATOM 1728 C CA . GLU A 1 221 ? -12.875 5.866 39.665 1.00 89.62 221 GLU A CA 1
ATOM 1729 C C . GLU A 1 221 ? -14.129 6.563 39.109 1.00 89.62 221 GLU A C 1
ATOM 1731 O O . GLU A 1 221 ? -14.636 7.537 39.676 1.00 89.62 221 GLU A O 1
ATOM 1736 N N . ILE A 1 222 ? -14.614 6.083 37.962 1.00 89.06 222 ILE A N 1
ATOM 1737 C CA . ILE A 1 222 ? -15.822 6.612 37.327 1.00 89.06 222 ILE A CA 1
ATOM 1738 C C . ILE A 1 222 ? -17.036 6.043 38.077 1.00 89.06 222 ILE A C 1
ATOM 1740 O O . ILE A 1 222 ? -17.151 4.822 38.179 1.00 89.06 222 ILE A O 1
ATOM 1744 N N . PRO A 1 223 ? -17.977 6.883 38.551 1.00 91.00 223 PRO A N 1
ATOM 1745 C CA . PRO A 1 223 ? -19.173 6.415 39.244 1.00 91.00 223 PRO A CA 1
ATOM 1746 C C . PRO A 1 223 ? -19.939 5.330 38.474 1.00 91.00 223 PRO A C 1
ATOM 1748 O O . PRO A 1 223 ? -20.189 5.474 37.275 1.00 91.00 223 PRO A O 1
ATOM 1751 N N . ALA A 1 224 ? -20.393 4.283 39.169 1.00 90.75 224 ALA A N 1
ATOM 1752 C CA . ALA A 1 224 ? -21.059 3.127 38.554 1.00 90.75 224 ALA A CA 1
ATOM 1753 C C . ALA A 1 224 ? -22.279 3.502 37.686 1.00 90.75 224 ALA A C 1
ATOM 1755 O O . ALA A 1 224 ? -22.494 2.919 36.622 1.00 90.75 224 ALA A O 1
ATOM 1756 N N . TYR A 1 225 ? -23.045 4.524 38.0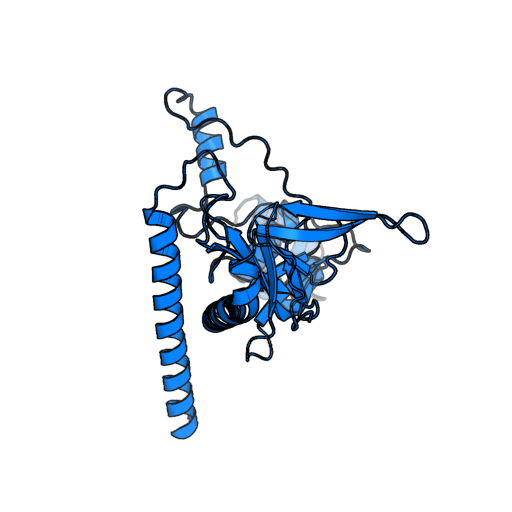89 1.00 90.75 225 TYR A N 1
ATOM 1757 C CA . TYR A 1 225 ? -24.194 5.010 37.316 1.00 90.75 225 TYR A CA 1
ATOM 1758 C C . TYR A 1 225 ? -23.791 5.650 35.975 1.00 90.75 225 TYR A C 1
ATOM 1760 O O . TYR A 1 225 ? -24.574 5.621 35.027 1.00 90.75 225 TYR A O 1
ATOM 1768 N N . LEU A 1 226 ? -22.578 6.211 35.876 1.00 90.50 226 LEU A N 1
ATOM 1769 C CA . LEU A 1 226 ? -22.017 6.706 34.618 1.00 90.50 226 LEU A CA 1
ATOM 1770 C C . LEU A 1 226 ? -21.475 5.558 33.783 1.00 90.50 226 LEU A C 1
ATOM 1772 O O . LEU A 1 226 ? -21.734 5.529 32.585 1.00 90.50 226 LEU A O 1
ATOM 1776 N N . VAL A 1 227 ? -20.798 4.586 34.404 1.00 86.88 227 VAL A N 1
ATOM 1777 C CA . VAL A 1 227 ? -20.300 3.385 33.714 1.00 86.88 227 VAL A CA 1
ATOM 1778 C C . VAL A 1 227 ? -21.433 2.663 32.979 1.00 86.88 227 VAL A C 1
ATOM 1780 O O . VAL A 1 227 ? -21.258 2.283 31.824 1.00 86.88 227 VAL A O 1
ATOM 1783 N N . ALA A 1 228 ? -22.615 2.556 33.593 1.00 87.44 228 ALA A N 1
ATOM 1784 C CA . ALA A 1 228 ? -23.803 1.964 32.972 1.00 87.44 228 ALA A CA 1
ATOM 1785 C C . ALA A 1 228 ? -24.304 2.720 31.721 1.00 87.44 228 ALA A C 1
ATOM 1787 O O . ALA A 1 228 ? -24.966 2.130 30.870 1.00 87.44 228 ALA A O 1
ATOM 1788 N N . LYS A 1 229 ? -23.989 4.016 31.595 1.00 89.50 229 LYS A N 1
ATOM 1789 C CA . LYS A 1 229 ? -24.335 4.862 30.439 1.00 89.50 229 LYS A CA 1
ATOM 1790 C C . LYS A 1 229 ? -23.237 4.895 29.369 1.00 89.50 229 LYS A C 1
ATOM 1792 O O . LYS A 1 229 ? -23.462 5.443 28.291 1.00 89.50 229 LYS A O 1
ATOM 1797 N N . MET A 1 230 ? -22.043 4.374 29.656 1.00 88.50 230 MET A N 1
ATOM 1798 C CA . MET A 1 230 ? -20.920 4.424 28.724 1.00 88.50 230 MET A CA 1
ATOM 1799 C C . MET A 1 230 ? -21.103 3.433 27.573 1.00 88.50 230 MET A C 1
ATOM 1801 O O . MET A 1 230 ? -21.506 2.288 27.765 1.00 88.50 230 MET A O 1
ATOM 1805 N N . GLN A 1 231 ? -20.733 3.864 26.372 1.00 87.12 231 GLN A N 1
ATOM 1806 C CA . GLN A 1 231 ? -20.786 3.071 25.147 1.00 87.12 231 GLN A CA 1
ATOM 1807 C C . GLN A 1 231 ? -19.405 3.029 24.497 1.00 87.12 231 GLN A C 1
ATOM 1809 O O . GLN A 1 231 ? -18.624 3.973 24.629 1.00 87.12 231 GLN A O 1
ATOM 1814 N N . THR A 1 232 ? -19.096 1.946 23.784 1.00 84.62 232 THR A N 1
ATOM 1815 C CA . THR A 1 232 ? -17.882 1.867 22.963 1.00 84.62 232 THR A CA 1
ATOM 1816 C C . THR A 1 232 ? -17.904 2.986 21.924 1.00 84.62 232 THR A C 1
ATOM 1818 O O . THR A 1 232 ? -18.882 3.134 21.193 1.00 84.62 232 THR A O 1
ATOM 1821 N N . ARG A 1 233 ? -16.840 3.796 21.870 1.00 85.88 233 ARG A N 1
ATOM 1822 C CA . ARG A 1 233 ? -16.768 4.983 21.005 1.00 85.88 233 ARG A CA 1
ATOM 1823 C C . ARG A 1 233 ? -16.836 4.625 19.524 1.00 85.88 233 ARG A C 1
ATOM 1825 O O . ARG A 1 233 ? -17.546 5.295 18.777 1.00 85.88 233 ARG A O 1
ATOM 1832 N N . PHE A 1 234 ? -16.101 3.584 19.144 1.00 86.44 234 PHE A N 1
ATOM 1833 C CA . PHE A 1 234 ? -16.011 3.061 17.785 1.00 86.44 234 PHE A CA 1
ATOM 1834 C C . PHE A 1 234 ? -16.230 1.544 17.820 1.00 86.44 234 PHE A C 1
ATOM 1836 O O . PHE A 1 234 ? -15.267 0.792 17.957 1.00 86.44 234 PHE A O 1
ATOM 1843 N N . PRO A 1 235 ? -17.485 1.068 17.775 1.00 80.69 235 PRO A N 1
ATOM 1844 C CA . PRO A 1 235 ? -17.774 -0.365 17.821 1.00 80.69 235 PRO A CA 1
ATOM 1845 C C . PRO A 1 235 ? -17.329 -1.111 16.553 1.00 80.69 235 PRO A C 1
ATOM 1847 O O . P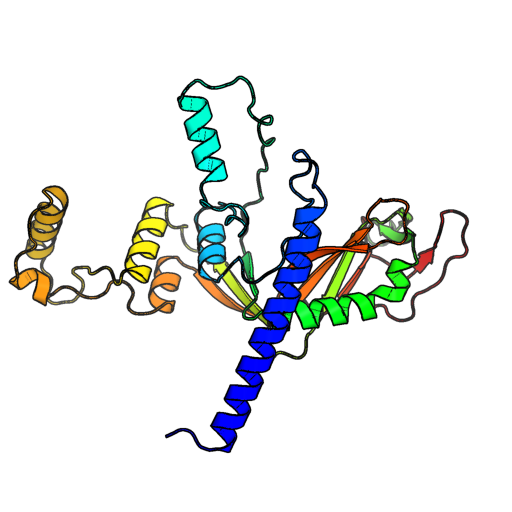RO A 1 235 ? -17.237 -2.335 16.569 1.00 80.69 235 PRO A O 1
ATOM 1850 N N . ASN A 1 236 ? -17.057 -0.400 15.457 1.00 81.56 236 ASN A N 1
ATOM 1851 C CA . ASN A 1 236 ? -16.543 -0.960 14.211 1.00 81.56 236 ASN A CA 1
ATOM 1852 C C . ASN A 1 236 ? -15.605 0.036 13.500 1.00 81.56 236 ASN A C 1
ATOM 1854 O O . ASN A 1 236 ? -15.515 1.211 13.863 1.00 81.56 236 ASN A O 1
ATOM 1858 N N . LEU A 1 237 ? -14.900 -0.452 12.473 1.00 78.62 237 LEU A N 1
ATOM 1859 C CA . LEU A 1 237 ? -13.952 0.352 11.702 1.00 78.62 237 LEU A CA 1
ATOM 1860 C C . LEU A 1 237 ? -14.637 1.495 10.936 1.00 78.62 237 LEU A C 1
ATOM 1862 O O . LEU A 1 237 ? -14.062 2.574 10.841 1.00 78.62 237 LEU A O 1
ATOM 1866 N N . SER A 1 238 ? -15.854 1.299 10.415 1.00 81.81 238 SER A N 1
ATOM 1867 C CA . SER A 1 238 ? -16.582 2.360 9.701 1.00 81.81 238 SER A CA 1
ATOM 1868 C C . SER A 1 238 ? -16.815 3.593 10.574 1.00 81.81 238 SER A C 1
ATOM 1870 O O . SER A 1 238 ? -16.558 4.700 10.115 1.00 81.81 238 SER A O 1
ATOM 1872 N N . ASP A 1 239 ? -17.176 3.415 11.847 1.00 82.06 239 ASP A N 1
ATOM 1873 C CA . ASP A 1 239 ? -17.393 4.533 12.772 1.00 82.06 239 ASP A CA 1
ATOM 1874 C C . ASP A 1 239 ? -16.106 5.339 13.020 1.00 82.06 239 ASP A C 1
ATOM 1876 O O . ASP A 1 239 ? -16.138 6.570 13.122 1.00 82.06 239 ASP A O 1
ATOM 1880 N N . LEU A 1 240 ? -14.958 4.652 13.106 1.00 87.50 240 LEU A N 1
ATOM 1881 C CA . LEU A 1 240 ? -13.650 5.302 13.203 1.00 87.50 240 LEU A CA 1
ATOM 1882 C C . LEU A 1 240 ? -13.347 6.094 11.923 1.00 87.50 240 LEU A C 1
ATOM 1884 O O . LEU A 1 240 ? -12.967 7.262 11.995 1.00 87.50 240 LEU A O 1
ATOM 1888 N N . LEU A 1 241 ? -13.516 5.476 10.754 1.00 88.12 241 LEU A N 1
ATOM 1889 C CA . LEU A 1 241 ? -13.227 6.109 9.466 1.00 88.12 241 LEU A CA 1
ATOM 1890 C C . LEU A 1 241 ? -14.114 7.338 9.215 1.00 88.12 241 LEU A C 1
ATOM 1892 O O . LEU A 1 241 ? -13.605 8.380 8.796 1.00 88.12 241 LEU A O 1
ATOM 1896 N N . ASP A 1 242 ? -15.398 7.273 9.571 1.00 89.44 242 ASP A N 1
ATOM 1897 C CA . ASP A 1 242 ? -16.334 8.396 9.465 1.00 89.44 242 ASP A CA 1
ATOM 1898 C C . ASP A 1 242 ? -15.912 9.582 10.341 1.00 89.44 242 ASP A C 1
ATOM 1900 O O . ASP A 1 242 ? -15.912 10.735 9.885 1.00 89.44 242 ASP A O 1
ATOM 1904 N N . TYR A 1 243 ? -15.493 9.307 11.582 1.00 91.81 243 TYR A N 1
ATOM 1905 C CA . TYR A 1 243 ? -14.960 10.321 12.496 1.00 91.81 243 TYR A CA 1
ATOM 1906 C C . TYR A 1 243 ? -13.685 10.980 11.952 1.00 91.81 243 TYR A C 1
ATOM 1908 O O . TYR A 1 243 ? -13.522 12.202 12.059 1.00 91.81 243 TYR A O 1
ATOM 1916 N N . LEU A 1 244 ? -12.803 10.185 11.340 1.00 88.56 244 LEU A N 1
ATOM 1917 C CA . LEU A 1 244 ? -11.560 10.654 10.722 1.00 88.56 244 LEU A CA 1
ATOM 1918 C C . LEU A 1 244 ? -11.768 11.316 9.353 1.00 88.56 244 LEU A C 1
ATOM 1920 O O . LEU A 1 244 ? -10.832 11.924 8.835 1.00 88.56 244 LEU A O 1
ATOM 1924 N N . HIS A 1 245 ? -12.977 11.239 8.789 1.00 90.94 245 HIS A N 1
ATOM 1925 C CA . HIS A 1 245 ? -13.299 11.714 7.441 1.00 90.94 245 HIS A CA 1
ATOM 1926 C C . HIS A 1 245 ? -12.472 11.000 6.365 1.00 90.94 245 HIS A C 1
ATOM 1928 O O . HIS A 1 245 ? -11.937 11.614 5.439 1.00 90.94 245 HIS A O 1
ATOM 1934 N N . VAL A 1 246 ? -12.356 9.683 6.515 1.00 82.56 246 VAL A N 1
ATOM 1935 C CA . VAL A 1 246 ? -11.588 8.795 5.647 1.00 82.56 246 VAL A CA 1
ATOM 1936 C C . VAL A 1 246 ? -12.521 7.752 5.043 1.00 82.56 246 VAL A C 1
ATOM 1938 O O . VAL A 1 246 ? -13.422 7.252 5.701 1.00 82.56 246 VAL A O 1
ATOM 1941 N N . GLN A 1 247 ? -12.285 7.394 3.787 1.00 80.62 247 GLN A N 1
ATOM 1942 C CA . GLN A 1 247 ? -12.958 6.301 3.099 1.00 80.62 247 GLN A CA 1
ATOM 1943 C C . GLN A 1 247 ? -11.970 5.172 2.823 1.00 80.62 247 GLN A C 1
ATOM 1945 O O . GLN A 1 247 ? -10.833 5.414 2.414 1.00 80.62 247 GLN A O 1
ATOM 1950 N N . ALA A 1 248 ? -12.418 3.933 3.021 1.00 79.56 248 ALA A N 1
ATOM 1951 C CA . ALA A 1 248 ? -11.697 2.743 2.594 1.00 79.56 248 ALA A CA 1
ATOM 1952 C C . ALA A 1 248 ? -12.108 2.372 1.162 1.00 79.56 248 ALA A C 1
ATOM 1954 O O . ALA A 1 248 ? -13.289 2.200 0.867 1.00 79.56 248 ALA A O 1
ATOM 1955 N N . ILE A 1 249 ? -11.132 2.222 0.273 1.00 77.12 249 ILE A N 1
ATOM 1956 C CA . ILE A 1 249 ? -11.321 1.874 -1.134 1.00 77.12 249 ILE A CA 1
ATOM 1957 C C . ILE A 1 249 ? -10.647 0.532 -1.400 1.00 77.12 249 ILE A C 1
ATOM 1959 O O . ILE A 1 249 ? -9.455 0.358 -1.147 1.00 77.12 249 ILE A O 1
ATOM 1963 N N . SER A 1 250 ? -11.402 -0.415 -1.953 1.00 78.31 250 SER A N 1
ATOM 1964 C CA . SER A 1 250 ? -10.852 -1.700 -2.395 1.00 78.31 250 SER A CA 1
ATOM 1965 C C . SER A 1 250 ? -9.976 -1.506 -3.629 1.00 78.31 250 SER A C 1
ATOM 1967 O O . SER A 1 250 ? -10.410 -0.893 -4.604 1.00 78.31 250 SER A O 1
ATOM 1969 N N . MET A 1 251 ? -8.759 -2.043 -3.589 1.00 79.81 251 MET A N 1
ATOM 1970 C CA . MET A 1 251 ? -7.764 -1.958 -4.653 1.00 79.81 251 MET A CA 1
ATOM 1971 C C . MET A 1 251 ? -7.686 -3.275 -5.426 1.00 79.81 251 MET A C 1
ATOM 1973 O O . MET A 1 251 ? -7.453 -4.326 -4.827 1.00 79.81 251 MET A O 1
ATOM 1977 N N . LYS A 1 252 ? -7.859 -3.229 -6.751 1.00 85.75 252 LYS A N 1
ATOM 1978 C CA . LYS A 1 252 ? -7.934 -4.431 -7.611 1.00 85.75 252 LYS A CA 1
ATOM 1979 C C . LYS A 1 252 ? -6.629 -4.817 -8.303 1.00 85.75 252 LYS A C 1
ATOM 1981 O O . LYS A 1 252 ? -6.534 -5.908 -8.854 1.00 85.75 252 LYS A O 1
ATOM 1986 N N . ASN A 1 253 ? -5.642 -3.929 -8.316 1.00 86.31 253 ASN A N 1
ATOM 1987 C CA . ASN A 1 253 ? -4.376 -4.137 -9.008 1.00 86.31 253 ASN A CA 1
ATOM 1988 C C . ASN A 1 253 ? -3.198 -3.917 -8.062 1.00 86.31 253 ASN A C 1
ATOM 1990 O O . ASN A 1 253 ? -3.344 -3.400 -6.954 1.00 86.31 253 ASN A O 1
ATOM 1994 N N . VAL A 1 254 ? -2.006 -4.291 -8.516 1.00 82.94 254 VAL A N 1
ATOM 1995 C CA . VAL A 1 254 ? -0.757 -4.053 -7.792 1.00 82.94 254 VAL A CA 1
ATOM 1996 C C . VAL A 1 254 ? 0.202 -3.308 -8.697 1.00 82.94 254 VAL A C 1
ATOM 1998 O O . VAL A 1 254 ? 0.511 -3.772 -9.793 1.00 82.94 254 VAL A O 1
ATOM 2001 N N . ARG A 1 255 ? 0.696 -2.164 -8.222 1.00 82.12 255 ARG A N 1
ATOM 2002 C CA . ARG A 1 255 ? 1.796 -1.434 -8.843 1.00 82.12 255 ARG A CA 1
ATOM 2003 C C . ARG A 1 255 ? 3.106 -1.912 -8.243 1.00 82.12 255 ARG A C 1
ATOM 2005 O O . ARG A 1 255 ? 3.277 -1.900 -7.027 1.00 82.12 255 ARG A O 1
ATOM 2012 N N . LEU A 1 256 ? 4.033 -2.289 -9.108 1.00 81.19 256 LEU A N 1
ATOM 2013 C CA . LEU A 1 256 ? 5.374 -2.727 -8.775 1.00 81.19 256 LEU A CA 1
ATOM 2014 C C . LEU A 1 256 ? 6.380 -1.856 -9.516 1.00 81.19 256 LEU A C 1
ATOM 2016 O O . LEU A 1 256 ? 6.199 -1.515 -10.685 1.00 81.19 256 LEU A O 1
ATOM 2020 N N . VAL A 1 257 ? 7.471 -1.533 -8.835 1.00 78.62 257 VAL A N 1
ATOM 2021 C CA . VAL A 1 257 ? 8.628 -0.875 -9.431 1.00 78.62 257 VAL A CA 1
ATOM 2022 C C . VAL A 1 257 ? 9.808 -1.821 -9.319 1.00 78.62 257 VAL A C 1
ATOM 2024 O O . VAL A 1 257 ? 10.184 -2.229 -8.220 1.00 78.62 257 VAL A O 1
ATOM 2027 N N . LEU A 1 258 ? 10.400 -2.170 -10.456 1.00 78.25 258 LEU A N 1
ATOM 2028 C CA . LEU A 1 258 ? 11.653 -2.909 -10.532 1.00 78.25 258 LEU A CA 1
ATOM 2029 C C . LEU A 1 258 ? 12.796 -1.919 -10.732 1.00 78.25 258 LEU A C 1
ATOM 2031 O O . LEU A 1 258 ? 12.714 -1.036 -11.581 1.00 78.25 258 LEU A O 1
ATOM 2035 N N . LYS A 1 259 ? 13.886 -2.087 -9.989 1.00 78.94 259 LYS A N 1
ATOM 2036 C CA . LYS A 1 259 ? 15.109 -1.295 -10.100 1.00 78.94 259 LYS A CA 1
ATOM 2037 C C . LYS A 1 259 ? 16.260 -2.150 -10.601 1.00 78.94 259 LYS A C 1
ATOM 2039 O O . LYS A 1 259 ? 16.487 -3.256 -10.110 1.00 78.94 259 LYS A O 1
ATOM 2044 N N . ARG A 1 260 ? 17.040 -1.602 -11.522 1.00 76.19 260 ARG A N 1
ATOM 2045 C CA . ARG A 1 260 ? 18.311 -2.181 -11.948 1.00 76.19 260 ARG A CA 1
ATOM 2046 C C . ARG A 1 260 ? 19.381 -1.991 -10.867 1.00 76.19 260 ARG A C 1
ATOM 2048 O O . ARG A 1 260 ? 19.562 -0.880 -10.377 1.00 76.19 260 ARG A O 1
ATOM 2055 N N . VAL A 1 261 ? 20.084 -3.057 -10.479 1.00 70.06 261 VAL A N 1
ATOM 2056 C CA . VAL A 1 261 ? 21.094 -3.014 -9.405 1.00 70.06 261 VAL A CA 1
ATOM 2057 C C . VAL A 1 261 ? 22.269 -3.951 -9.712 1.00 70.06 261 VAL A C 1
ATOM 2059 O O . VAL A 1 261 ? 22.074 -5.162 -9.616 1.00 70.06 261 VAL A O 1
ATOM 2062 N N . PRO A 1 262 ? 23.494 -3.438 -9.967 1.00 68.81 262 PRO A N 1
ATOM 2063 C CA . PRO A 1 262 ? 23.872 -2.023 -10.140 1.00 68.81 262 PRO A CA 1
ATOM 2064 C C . PRO A 1 262 ? 23.372 -1.429 -11.473 1.00 68.81 262 PRO A C 1
ATOM 2066 O O . PRO A 1 262 ? 23.029 -2.178 -12.384 1.00 68.81 262 PRO A O 1
ATOM 2069 N N . ASP A 1 263 ? 23.367 -0.097 -11.610 1.00 65.88 263 ASP A N 1
ATOM 2070 C CA . ASP A 1 263 ? 22.756 0.666 -12.726 1.00 65.88 263 ASP A CA 1
ATOM 2071 C C . ASP A 1 263 ? 23.234 0.281 -14.146 1.00 65.88 263 ASP A C 1
ATOM 2073 O O . ASP A 1 263 ? 22.538 0.548 -15.132 1.00 65.88 263 ASP A O 1
ATOM 2077 N N . ASN A 1 264 ? 24.396 -0.367 -14.262 1.00 67.25 264 ASN A N 1
ATOM 2078 C CA . ASN A 1 264 ? 24.977 -0.841 -15.525 1.00 67.25 264 ASN A CA 1
ATOM 2079 C C . ASN A 1 264 ? 24.885 -2.370 -15.705 1.00 67.25 264 ASN A C 1
ATOM 2081 O O . ASN A 1 264 ? 25.594 -2.933 -16.530 1.00 67.25 264 ASN A O 1
ATOM 2085 N N . SER A 1 265 ? 24.044 -3.057 -14.930 1.00 69.81 265 SER A N 1
ATOM 2086 C CA . SER A 1 265 ? 23.848 -4.510 -15.026 1.00 69.81 265 SER A CA 1
ATOM 2087 C C . SER A 1 265 ? 22.478 -4.883 -15.595 1.00 69.81 265 SER A C 1
ATOM 2089 O O . SER A 1 265 ? 21.551 -4.084 -15.604 1.00 69.81 265 SER A O 1
ATOM 2091 N N . VAL A 1 266 ? 22.302 -6.139 -15.994 1.00 71.06 266 VAL A N 1
ATOM 2092 C CA . VAL A 1 266 ? 20.977 -6.713 -16.308 1.00 71.06 266 VAL A CA 1
ATOM 2093 C C . VAL A 1 266 ? 20.293 -7.323 -15.077 1.00 71.06 266 VAL A C 1
ATOM 2095 O O . VAL A 1 266 ? 19.290 -8.029 -15.189 1.00 71.06 266 VAL A O 1
ATOM 2098 N N . GLN A 1 267 ? 20.827 -7.071 -13.878 1.00 75.25 267 GLN A N 1
ATOM 2099 C CA . GLN A 1 267 ? 20.223 -7.532 -12.636 1.00 75.25 267 GLN A CA 1
ATOM 2100 C C . GLN A 1 267 ? 19.138 -6.553 -12.196 1.00 75.25 267 GLN A C 1
ATOM 2102 O O . GLN A 1 267 ? 19.375 -5.356 -12.039 1.00 75.25 267 GLN A O 1
ATOM 2107 N N . TRP A 1 268 ? 17.941 -7.086 -11.969 1.00 77.25 268 TRP A N 1
ATOM 2108 C CA . TRP A 1 268 ? 16.778 -6.327 -11.526 1.00 77.25 268 TRP A CA 1
ATOM 2109 C C . TRP A 1 268 ? 16.317 -6.845 -10.175 1.00 77.25 268 TRP A C 1
ATOM 2111 O O . TRP A 1 268 ? 16.287 -8.055 -9.943 1.00 77.25 268 TRP A O 1
ATOM 2121 N N . LYS A 1 269 ? 15.951 -5.921 -9.298 1.00 69.19 269 LYS A N 1
ATOM 2122 C CA . LYS A 1 269 ? 15.352 -6.195 -7.997 1.00 69.19 269 LYS A CA 1
ATOM 2123 C C . LYS A 1 269 ? 14.023 -5.474 -7.904 1.00 69.19 269 LYS A C 1
ATOM 2125 O O . LYS A 1 269 ? 13.838 -4.433 -8.531 1.00 69.19 269 LYS A O 1
ATOM 2130 N N . LEU A 1 270 ? 13.113 -6.022 -7.121 1.00 67.94 270 LEU A N 1
ATOM 2131 C CA . LEU A 1 270 ? 11.919 -5.294 -6.738 1.00 67.94 270 LEU A CA 1
ATOM 2132 C C . LEU A 1 270 ? 12.327 -4.121 -5.832 1.00 67.94 270 LEU A C 1
ATOM 2134 O O . LEU A 1 270 ? 13.311 -4.216 -5.106 1.00 67.94 270 LEU A O 1
ATOM 2138 N N . HIS A 1 271 ? 11.667 -2.978 -5.989 1.00 64.62 271 HIS A N 1
ATOM 2139 C CA . HIS A 1 271 ? 11.988 -1.738 -5.282 1.00 64.62 271 HIS A CA 1
ATOM 2140 C C . HIS A 1 271 ? 10.799 -1.245 -4.460 1.00 64.62 271 HIS A C 1
ATOM 2142 O O . HIS A 1 271 ? 10.936 -0.959 -3.274 1.00 64.62 271 HIS A O 1
ATOM 2148 N N . THR A 1 272 ? 9.610 -1.171 -5.057 1.00 67.44 272 THR A N 1
ATOM 2149 C CA . THR A 1 272 ? 8.358 -0.918 -4.323 1.00 67.44 272 THR A CA 1
ATOM 2150 C C . THR A 1 272 ? 7.228 -1.770 -4.891 1.00 67.44 272 THR A C 1
ATOM 2152 O O . THR A 1 272 ? 7.254 -2.130 -6.067 1.00 67.44 272 THR A O 1
ATOM 2155 N N . ALA A 1 273 ? 6.281 -2.146 -4.035 1.00 70.69 273 ALA A N 1
ATOM 2156 C CA . ALA A 1 273 ? 5.057 -2.824 -4.428 1.00 70.69 273 ALA A CA 1
ATOM 2157 C C . ALA A 1 273 ? 3.919 -2.297 -3.545 1.00 70.69 273 ALA A C 1
ATOM 2159 O O . ALA A 1 273 ? 4.103 -2.157 -2.340 1.00 70.69 273 ALA A O 1
ATOM 2160 N N . TYR A 1 274 ? 2.778 -1.942 -4.132 1.00 72.50 274 TYR A N 1
ATOM 2161 C CA . TYR A 1 274 ? 1.591 -1.517 -3.386 1.00 72.50 274 TYR A CA 1
ATOM 2162 C C . TYR A 1 274 ? 0.321 -1.724 -4.208 1.00 72.50 274 TYR A C 1
ATOM 2164 O O . TYR A 1 274 ? 0.340 -1.669 -5.441 1.00 72.50 274 TYR A O 1
ATOM 2172 N N . ALA A 1 275 ? -0.792 -1.969 -3.523 1.00 76.94 275 ALA A N 1
ATOM 2173 C CA . ALA A 1 275 ? -2.087 -2.115 -4.170 1.00 76.94 275 ALA A CA 1
ATOM 2174 C C . ALA A 1 275 ? -2.595 -0.765 -4.713 1.00 76.94 275 ALA A C 1
ATOM 2176 O O . ALA A 1 275 ? -2.445 0.274 -4.069 1.00 76.94 275 ALA A O 1
ATOM 2177 N N . VAL A 1 276 ? -3.192 -0.785 -5.906 1.00 76.44 276 VAL A N 1
ATOM 2178 C CA . VAL A 1 276 ? -3.704 0.386 -6.634 1.00 76.44 276 VAL A CA 1
ATOM 2179 C C . VAL A 1 276 ? -4.992 0.048 -7.393 1.00 76.44 276 VAL A C 1
ATOM 2181 O O . VAL A 1 276 ? -5.272 -1.113 -7.678 1.00 76.44 276 VAL A O 1
ATOM 2184 N N . ASN A 1 277 ? -5.745 1.078 -7.786 1.00 76.25 277 ASN A N 1
ATOM 2185 C CA . ASN A 1 277 ? -6.917 0.964 -8.670 1.00 76.25 277 ASN A CA 1
ATOM 2186 C C . ASN A 1 277 ? -6.654 1.453 -10.096 1.00 76.25 277 ASN A C 1
ATOM 2188 O O . ASN A 1 277 ? -7.548 1.468 -10.935 1.00 76.25 277 ASN A O 1
ATOM 2192 N N . GLN A 1 278 ? -5.417 1.844 -10.380 1.00 79.75 278 GLN A N 1
ATOM 2193 C CA . GLN A 1 278 ? -4.985 2.204 -11.723 1.00 79.75 278 GLN A CA 1
ATOM 2194 C C . GLN A 1 278 ? -5.046 0.980 -12.641 1.00 79.75 278 GLN A C 1
ATOM 2196 O O . GLN A 1 278 ? -4.810 -0.143 -12.190 1.00 79.75 278 GLN A O 1
ATOM 2201 N N . ALA A 1 279 ? -5.355 1.202 -13.919 1.00 83.81 279 ALA A N 1
ATOM 2202 C CA . ALA A 1 279 ? -5.374 0.144 -14.922 1.00 83.81 279 ALA A CA 1
ATOM 2203 C C . ALA A 1 279 ? -3.992 -0.530 -15.052 1.00 83.81 279 ALA A C 1
ATOM 2205 O O . ALA A 1 279 ? -2.971 0.120 -14.795 1.00 83.81 279 ALA A O 1
ATOM 2206 N N . PRO A 1 280 ? -3.937 -1.816 -15.449 1.00 88.62 280 PRO A N 1
ATOM 2207 C CA . PRO A 1 280 ? -2.682 -2.462 -15.799 1.00 88.62 280 PRO A CA 1
ATOM 2208 C C . PRO A 1 280 ? -1.902 -1.619 -16.807 1.00 88.62 280 PRO A C 1
ATOM 2210 O O . PRO A 1 280 ? -2.473 -1.117 -17.766 1.00 88.62 280 PRO A O 1
ATOM 2213 N N . MET A 1 281 ? -0.606 -1.466 -16.566 1.00 88.12 281 MET A N 1
ATOM 2214 C CA . MET A 1 281 ? 0.294 -0.697 -17.422 1.00 88.12 281 MET A CA 1
ATOM 2215 C C . MET A 1 281 ? 1.701 -1.263 -17.308 1.00 88.12 281 MET A C 1
ATOM 2217 O O . MET A 1 281 ? 2.051 -1.843 -16.280 1.00 88.12 281 MET A O 1
ATOM 2221 N N . ILE A 1 282 ? 2.542 -1.037 -18.304 1.00 89.81 282 ILE A N 1
ATOM 2222 C CA . ILE A 1 282 ? 3.976 -1.308 -18.225 1.00 89.81 282 ILE A CA 1
ATOM 2223 C C . ILE A 1 282 ? 4.756 -0.180 -18.893 1.00 89.81 282 ILE A C 1
ATOM 2225 O O . ILE A 1 282 ? 4.444 0.223 -20.011 1.00 89.81 282 ILE A O 1
ATOM 2229 N N . ARG A 1 283 ? 5.779 0.352 -18.219 1.00 87.06 283 ARG A N 1
ATOM 2230 C CA . ARG A 1 283 ? 6.660 1.357 -18.823 1.00 87.06 283 ARG A CA 1
ATOM 2231 C C . ARG A 1 283 ? 8.049 1.407 -18.186 1.00 87.06 283 ARG A C 1
ATOM 2233 O O . ARG A 1 283 ? 8.196 1.126 -16.995 1.00 87.06 283 ARG A O 1
ATOM 2240 N N . PRO A 1 284 ? 9.075 1.826 -18.939 1.00 87.31 284 PRO A N 1
ATOM 2241 C CA . PRO A 1 284 ? 10.301 2.325 -18.346 1.00 87.31 284 PRO A CA 1
ATOM 2242 C C . PRO A 1 284 ? 9.996 3.654 -17.644 1.00 87.31 284 PRO A C 1
ATOM 2244 O O . PRO A 1 284 ? 9.300 4.512 -18.188 1.00 87.31 284 PRO A O 1
ATOM 2247 N N . ASP A 1 285 ? 10.506 3.822 -16.429 1.00 81.12 285 ASP A N 1
ATOM 2248 C CA . ASP A 1 285 ? 10.361 5.074 -15.688 1.00 81.12 285 ASP A CA 1
ATOM 2249 C C . ASP A 1 285 ? 11.470 6.048 -16.121 1.00 81.12 285 ASP A C 1
ATOM 2251 O O . ASP A 1 285 ? 12.635 5.956 -15.715 1.00 81.12 285 ASP A O 1
ATOM 2255 N N . ALA A 1 286 ? 11.085 6.918 -17.055 1.00 77.81 286 ALA A N 1
ATOM 2256 C CA . ALA A 1 286 ? 11.868 8.000 -17.631 1.00 77.81 286 ALA A CA 1
ATOM 2257 C C . ALA A 1 286 ? 10.929 9.174 -17.998 1.00 77.81 286 ALA A C 1
ATOM 2259 O O . ALA A 1 286 ? 9.722 8.963 -18.149 1.00 77.81 286 ALA A O 1
ATOM 2260 N N . PRO A 1 287 ? 11.440 10.411 -18.146 1.00 75.81 287 PRO A N 1
ATOM 2261 C CA . PRO A 1 287 ? 10.608 11.559 -18.499 1.00 75.81 287 PRO A CA 1
ATOM 2262 C C . PRO A 1 287 ? 9.919 11.391 -19.860 1.00 75.81 287 PRO A C 1
ATOM 2264 O O . PRO A 1 287 ? 10.569 11.058 -20.848 1.00 75.81 287 PRO A O 1
ATOM 2267 N N . GLY A 1 288 ? 8.616 11.677 -19.916 1.00 80.31 288 GLY A N 1
ATOM 2268 C CA . GLY A 1 288 ? 7.811 11.637 -21.140 1.00 80.31 288 GLY A CA 1
ATOM 2269 C C . GLY A 1 288 ? 6.904 10.411 -21.271 1.00 80.31 288 GLY A C 1
ATOM 2270 O O . GLY A 1 288 ? 6.751 9.604 -20.352 1.00 80.31 288 GLY A O 1
ATOM 2271 N N . ARG A 1 289 ? 6.267 10.286 -22.438 1.00 86.12 289 ARG A N 1
ATOM 2272 C CA . ARG A 1 289 ? 5.428 9.145 -22.819 1.00 86.12 289 ARG A CA 1
ATOM 2273 C C . ARG A 1 289 ? 6.272 8.130 -23.581 1.00 86.12 289 ARG A C 1
ATOM 2275 O O . ARG A 1 289 ? 6.832 8.454 -24.624 1.00 86.12 289 ARG A O 1
ATOM 2282 N N . TRP A 1 290 ? 6.345 6.901 -23.086 1.00 89.06 290 TRP A N 1
ATOM 2283 C CA . TRP A 1 290 ? 7.048 5.829 -23.786 1.00 89.06 290 TRP A CA 1
ATOM 2284 C C . TRP A 1 290 ? 6.284 5.404 -25.045 1.00 89.06 290 TRP A C 1
ATOM 2286 O O . TRP A 1 290 ? 5.066 5.248 -25.005 1.00 89.06 290 TRP A O 1
ATOM 2296 N N . ASN A 1 291 ? 6.998 5.206 -26.154 1.00 87.56 291 ASN A N 1
ATOM 2297 C CA . ASN A 1 291 ? 6.410 4.805 -27.436 1.00 87.56 291 ASN A CA 1
ATOM 2298 C C . ASN A 1 291 ? 6.563 3.305 -27.760 1.00 87.56 291 ASN A C 1
ATOM 2300 O O . ASN A 1 291 ? 6.313 2.893 -28.891 1.00 87.56 291 ASN A O 1
ATOM 2304 N N . GLY A 1 292 ? 7.030 2.501 -26.799 1.00 88.88 292 GLY A N 1
ATOM 2305 C CA . GLY A 1 292 ? 7.224 1.057 -26.957 1.00 88.88 292 GLY A CA 1
ATOM 2306 C C . GLY A 1 292 ? 8.599 0.626 -27.457 1.00 88.88 292 GLY A C 1
ATOM 2307 O O . GLY A 1 292 ? 8.886 -0.571 -27.472 1.00 88.88 292 GLY A O 1
ATOM 2308 N N . ARG A 1 293 ? 9.473 1.554 -27.868 1.00 91.94 293 ARG A N 1
ATOM 2309 C CA . ARG A 1 293 ? 10.796 1.199 -28.398 1.00 91.94 293 ARG A CA 1
ATOM 2310 C C . ARG A 1 293 ? 11.859 1.195 -27.312 1.00 91.94 293 ARG A C 1
ATOM 2312 O O . ARG A 1 293 ? 11.873 2.066 -26.438 1.00 91.94 293 ARG A O 1
ATOM 2319 N N . ILE A 1 294 ? 12.763 0.220 -27.391 1.00 93.00 294 ILE A N 1
ATOM 2320 C CA . ILE A 1 294 ? 13.921 0.090 -26.502 1.00 93.00 294 ILE A CA 1
ATOM 2321 C C . ILE A 1 294 ? 15.199 -0.276 -27.269 1.00 93.00 294 ILE A C 1
ATOM 2323 O O . ILE A 1 294 ? 15.140 -0.832 -28.367 1.00 93.00 294 ILE A O 1
ATOM 2327 N N . LYS A 1 295 ? 16.356 -0.011 -26.657 1.00 92.31 295 LYS A N 1
ATOM 2328 C CA . LYS A 1 295 ? 17.689 -0.473 -27.083 1.00 92.31 295 LYS A CA 1
ATOM 2329 C C . LYS A 1 295 ? 18.453 -1.049 -25.892 1.00 92.31 295 LYS A C 1
ATOM 2331 O O . LYS A 1 295 ? 18.266 -0.605 -24.757 1.00 92.31 295 LYS A O 1
ATOM 2336 N N . SER A 1 296 ? 19.327 -2.023 -26.136 1.00 87.12 296 SER A N 1
ATOM 2337 C CA . SER A 1 296 ? 20.173 -2.635 -25.096 1.00 87.12 296 SER A CA 1
ATOM 2338 C C . SER A 1 296 ? 21.377 -1.768 -24.713 1.00 87.12 296 SER A C 1
ATOM 2340 O O . SER A 1 296 ? 21.833 -1.831 -23.580 1.00 87.12 296 SER A O 1
ATOM 2342 N N . HIS A 1 297 ? 21.859 -0.922 -25.620 1.00 85.06 297 HIS A N 1
ATOM 2343 C CA . HIS A 1 297 ? 22.921 0.066 -25.410 1.00 85.06 297 HIS A CA 1
ATOM 2344 C C . HIS A 1 297 ? 22.714 1.239 -26.380 1.00 85.06 297 HIS A C 1
ATOM 2346 O O . HIS A 1 297 ? 21.872 1.155 -27.272 1.00 85.06 297 HIS A O 1
ATOM 2352 N N . ASP A 1 298 ? 23.443 2.336 -26.187 1.00 83.56 298 ASP A N 1
ATOM 2353 C CA . ASP A 1 298 ? 23.187 3.619 -26.864 1.00 83.56 298 ASP A CA 1
ATOM 2354 C C . ASP A 1 298 ? 23.249 3.509 -28.404 1.00 83.56 298 ASP A C 1
ATOM 2356 O O . ASP A 1 298 ? 22.330 3.903 -29.129 1.00 83.56 298 ASP A O 1
ATOM 2360 N N . THR A 1 299 ? 24.276 2.816 -28.900 1.00 84.06 299 THR A N 1
ATOM 2361 C CA . THR A 1 299 ? 24.495 2.544 -30.329 1.00 84.06 299 THR A CA 1
ATOM 2362 C C . THR A 1 299 ? 23.753 1.308 -30.854 1.00 84.06 299 THR A C 1
ATOM 2364 O O . THR A 1 299 ? 23.871 0.973 -32.030 1.00 84.06 299 THR A O 1
ATOM 2367 N N . GLY A 1 300 ? 22.980 0.621 -30.008 1.00 83.62 300 GLY A N 1
ATOM 2368 C CA . GLY A 1 300 ? 22.321 -0.633 -30.365 1.00 83.62 300 GLY A CA 1
ATOM 2369 C C . GLY A 1 300 ? 21.102 -0.447 -31.279 1.00 83.62 300 GLY A C 1
ATOM 2370 O O . GLY A 1 300 ? 20.489 0.629 -31.299 1.00 83.62 300 GLY A O 1
ATOM 2371 N N . PRO A 1 301 ? 20.690 -1.500 -32.011 1.00 88.56 301 PRO A N 1
ATOM 2372 C CA . PRO A 1 301 ? 19.487 -1.452 -32.832 1.00 88.56 301 PRO A CA 1
ATOM 2373 C C . PRO A 1 301 ? 18.241 -1.261 -31.957 1.00 88.56 301 PRO A C 1
ATOM 2375 O O . PRO A 1 301 ? 18.082 -1.894 -30.910 1.00 88.56 301 PRO A O 1
ATOM 2378 N N . ALA A 1 302 ? 17.346 -0.371 -32.392 1.00 89.94 302 ALA A N 1
ATOM 2379 C CA . ALA A 1 302 ? 16.064 -0.159 -31.730 1.00 89.94 302 ALA A CA 1
ATOM 2380 C C . ALA A 1 302 ? 15.104 -1.301 -32.059 1.00 89.94 302 ALA A C 1
ATOM 2382 O O . ALA A 1 302 ? 14.900 -1.618 -33.229 1.00 89.94 302 ALA A O 1
ATOM 2383 N N . ARG A 1 303 ? 14.445 -1.847 -31.038 1.00 90.19 303 ARG A N 1
ATOM 2384 C CA . ARG A 1 303 ? 13.342 -2.799 -31.204 1.00 90.19 303 ARG A CA 1
ATOM 2385 C C . ARG A 1 303 ? 12.056 -2.229 -30.628 1.00 90.19 303 ARG A C 1
ATOM 2387 O O . ARG A 1 303 ? 12.084 -1.572 -29.587 1.00 90.19 303 ARG A O 1
ATOM 2394 N N . LEU A 1 304 ? 10.947 -2.474 -31.315 1.00 87.50 304 LEU A N 1
ATOM 2395 C CA . LEU A 1 304 ? 9.606 -2.194 -30.814 1.00 87.50 304 LEU A CA 1
ATOM 2396 C C . LEU A 1 304 ? 9.151 -3.390 -29.977 1.00 87.50 304 LEU A C 1
ATOM 2398 O O . LEU A 1 304 ? 9.262 -4.526 -30.432 1.00 87.50 304 LEU A O 1
ATOM 2402 N N . LEU A 1 305 ? 8.668 -3.146 -28.763 1.00 82.56 305 LEU A N 1
ATOM 2403 C CA . LEU A 1 305 ? 8.052 -4.197 -27.967 1.00 82.56 305 LEU A CA 1
ATOM 2404 C C . LEU A 1 305 ? 6.605 -4.382 -28.416 1.00 82.56 305 LEU A C 1
ATOM 2406 O O . LEU A 1 305 ? 5.840 -3.424 -28.472 1.00 82.56 305 LEU A O 1
ATOM 2410 N N . SER A 1 306 ? 6.242 -5.625 -28.730 1.00 59.16 306 SER A N 1
ATOM 2411 C CA . SER A 1 306 ? 4.891 -6.018 -29.153 1.00 59.16 306 SER A CA 1
ATOM 2412 C C . SER A 1 306 ? 3.836 -5.811 -28.064 1.00 59.16 306 SER A C 1
ATOM 2414 O O . SER A 1 306 ? 2.646 -5.768 -28.353 1.00 59.16 306 SER A O 1
ATOM 2416 N N . THR A 1 307 ? 4.270 -5.690 -26.810 1.00 55.88 307 THR A N 1
ATOM 2417 C CA . THR A 1 307 ? 3.419 -5.672 -25.618 1.00 55.88 307 THR A CA 1
ATOM 2418 C C . THR A 1 307 ? 3.483 -4.296 -24.952 1.00 55.88 307 THR A C 1
ATOM 2420 O O . THR A 1 307 ? 4.089 -4.122 -23.896 1.00 55.88 307 THR A O 1
ATOM 2423 N N . ILE A 1 308 ? 2.878 -3.295 -25.592 1.00 54.91 308 ILE A N 1
ATOM 2424 C CA . ILE A 1 308 ? 2.524 -2.033 -24.931 1.00 54.91 308 ILE A CA 1
ATOM 2425 C C . ILE A 1 308 ? 1.100 -2.233 -24.406 1.00 54.91 308 ILE A C 1
ATOM 2427 O O . ILE A 1 308 ? 0.144 -2.130 -25.169 1.00 54.91 308 ILE A O 1
ATOM 2431 N N . VAL A 1 309 ? 0.968 -2.616 -23.136 1.00 47.31 309 VAL A N 1
ATOM 2432 C CA . VAL A 1 309 ? -0.327 -2.680 -22.435 1.00 47.31 309 VAL A CA 1
ATOM 2433 C C . VAL A 1 309 ? -0.259 -1.749 -21.247 1.00 47.31 309 VAL A C 1
ATOM 2435 O O . VAL A 1 309 ? 0.601 -2.014 -20.371 1.00 47.31 309 VAL A O 1
#

pLDDT: mean 70.38, std 19.52, range [28.72, 93.12]

Foldseek 3Di:
DDDPVSVVVVVVVVVLQVVLVVVQVVLQVVQVVPCDPPLDPLSRAADDQQCPVLQQVLCLQVVDHADDVVVVPSCPVVVVVVCVVVPPDDDDDDDPPPPVPPNDQKFKGFPGSSLVVQQVVVCCVVCVVVLLFQWFFFWDDDDPPTDTDIDGFFKKKWKDQGPDQFGIKMKGADPVDDADDPVRLVVLSCLQVVLNKDQDDPPQDPVLVVQVVVCVVVVHDRDPVSVVRIHRCDPDPVSSCVSRRMDMDGFRIKMWMWGHVPSLDSDIDTRYIGGHNDDTFIDGPDPHHTPQWGASDDPGDIDGHPDGD

Secondary structure (DSSP, 8-state):
---HHHHHHHHHHHHHHHHHHHHHHHHHHHHHTT---TT-TT-S-B-SS-S-HHHHHHHHHH-PPPPPTTSTTS-HHHHHHHHHHHT--SSPPP------PPP-SEEEEES-HHHHHHHHHHHHHHTHHHHT-SEEEEEESSGGG-EEEEEE-SEEEEEE--S-S--EEEEEE-TTSPPPPHHHHHHHHHHHHHT-EEE-STT--HHHHHHHHHHHHHTPPPPHHHHTTEEES-SSHHHHHHHHTEEEEEE-EEEEEEEESSTTSS-EEEEEEEEE-SPPEEEE-SSSEEEEEEESSTTSPPEE-S---

Radius of gyration: 24.97 Å; chains: 1; bounding box: 60×52×73 Å